Protein AF-0000000083951681 (afdb_homodimer)

Foldseek 3Di:
DDPVLVVLLVLLLVLLVVCCLVPNLVRDALCNSCVSSVHDSVSSCVVPVGSLRSLLVSVVVVLVVLQVVLVVVDPDQALLVSLLSSLLSVLVVCVVRLVNSVVSCVSVVVVCVSCVVVLVVVLCVSNVNPPDRDPVLSVVLVVLSVVLSVVQSPDPPRDSVVSSVSSSVVNVVD/DDPVLVVLLVLLLVLLVVCCLVPNLVRDALCNSCVSSVHDSVSSCVVPVGSLRSLLVSVVVVLVVLQVVLVVVDPDQALLVNLLSSLLSVLVVCVVRLVNSVVSCVSCVVVCVSCVVVLVVVLCVSNVNPPDRDPVLSVVLVVLSVVLSVVQSPDPPRDSVVSSVSSSVVNVVD

Structure (mmCIF, N/CA/C/O backbone):
data_AF-0000000083951681-model_v1
#
loop_
_entity.id
_entity.type
_entity.pdbx_description
1 polymer 'HTH-type transcriptional repressor KstR2'
#
loop_
_atom_site.group_PDB
_atom_site.id
_atom_site.type_symbol
_atom_site.label_atom_id
_atom_site.label_alt_id
_atom_site.label_comp_id
_atom_site.label_asym_id
_atom_site.label_entity_id
_atom_site.label_seq_id
_atom_site.pdbx_PDB_ins_code
_atom_site.Cartn_x
_atom_site.Cartn_y
_atom_site.Cartn_z
_atom_site.occupancy
_atom_site.B_iso_or_equiv
_atom_site.auth_seq_id
_atom_site.auth_comp_id
_atom_site.auth_asym_id
_atom_site.auth_atom_id
_atom_site.pdbx_PDB_model_num
ATOM 1 N N . MET A 1 1 ? -13.789 31.922 -2.732 1 73.25 1 MET A N 1
ATOM 2 C CA . MET A 1 1 ? -14.727 31.438 -1.725 1 73.25 1 MET A CA 1
ATOM 3 C C . MET A 1 1 ? -14.938 32.5 -0.633 1 73.25 1 MET A C 1
ATOM 5 O O . MET A 1 1 ? -13.977 33.094 -0.143 1 73.25 1 MET A O 1
ATOM 9 N N . THR A 1 2 ? -16.062 32.781 -0.294 1 87.06 2 THR A N 1
ATOM 10 C CA . THR A 1 2 ? -16.375 33.75 0.747 1 87.06 2 THR A CA 1
ATOM 11 C C . THR A 1 2 ? -15.984 33.219 2.123 1 87.06 2 THR A C 1
ATOM 13 O O . THR A 1 2 ? -15.906 32 2.322 1 87.06 2 THR A O 1
ATOM 16 N N . PRO A 1 3 ? -15.656 34.062 2.996 1 89.31 3 PRO A N 1
ATOM 17 C CA . PRO A 1 3 ? -15.289 33.625 4.348 1 89.31 3 PRO A CA 1
ATOM 18 C C . PRO A 1 3 ? -16.344 32.719 4.984 1 89.31 3 PRO A C 1
ATOM 20 O O . PRO A 1 3 ? -15.992 31.75 5.668 1 89.31 3 PRO A O 1
ATOM 23 N N . LYS A 1 4 ? -17.516 33.094 4.836 1 87.44 4 LYS A N 1
ATOM 24 C CA . LYS A 1 4 ? -18.594 32.281 5.395 1 87.44 4 LYS A CA 1
ATOM 25 C C . LYS A 1 4 ? -18.594 30.859 4.801 1 87.44 4 LYS A C 1
ATOM 27 O O . LYS A 1 4 ? -18.781 29.875 5.52 1 87.44 4 LYS A O 1
ATOM 32 N N . LYS A 1 5 ? -18.391 30.812 3.5 1 89.62 5 LYS A N 1
ATOM 33 C CA . LYS A 1 5 ? -18.359 29.531 2.811 1 89.62 5 LYS A CA 1
ATOM 34 C C . LYS A 1 5 ? -17.188 28.688 3.271 1 89.62 5 LYS A C 1
ATOM 36 O O . LYS A 1 5 ? -17.297 27.469 3.41 1 89.62 5 LYS A O 1
ATOM 41 N N . ARG A 1 6 ? -16.156 29.375 3.529 1 90.38 6 ARG A N 1
ATOM 42 C CA . ARG A 1 6 ? -14.961 28.688 4.008 1 90.38 6 ARG A CA 1
ATOM 43 C C . ARG A 1 6 ? -15.172 28.141 5.414 1 90.38 6 ARG A C 1
ATOM 45 O O . ARG A 1 6 ? -14.727 27.031 5.73 1 90.38 6 ARG A O 1
ATOM 52 N N . GLN A 1 7 ? -15.789 28.906 6.207 1 92.38 7 GLN A N 1
ATOM 53 C CA . GLN A 1 7 ? -16.078 28.469 7.57 1 92.38 7 GLN A CA 1
ATOM 54 C C . GLN A 1 7 ? -17 27.25 7.578 1 92.38 7 GLN A C 1
ATOM 56 O O . GLN A 1 7 ? -16.812 26.328 8.375 1 92.38 7 GLN A O 1
ATOM 61 N N . THR A 1 8 ? -17.984 27.312 6.715 1 93.88 8 THR A N 1
ATOM 62 C CA . THR A 1 8 ? -18.906 26.188 6.617 1 93.88 8 THR A CA 1
ATOM 63 C C . THR A 1 8 ? -18.188 24.938 6.129 1 93.88 8 THR A C 1
ATOM 65 O O . THR A 1 8 ? -18.422 23.844 6.648 1 93.88 8 THR A O 1
ATOM 68 N N . ARG A 1 9 ? -17.391 25.156 5.188 1 93.94 9 ARG A N 1
ATOM 69 C CA . ARG A 1 9 ? -16.625 24.047 4.641 1 93.94 9 ARG A CA 1
ATOM 70 C C . ARG A 1 9 ? -15.742 23.406 5.711 1 93.94 9 ARG A C 1
ATOM 72 O O . ARG A 1 9 ? -15.664 22.188 5.812 1 93.94 9 ARG A O 1
ATOM 79 N N . GLU A 1 10 ? -15.094 24.234 6.461 1 93.12 10 GLU A N 1
ATOM 80 C CA . GLU A 1 10 ? -14.234 23.75 7.539 1 93.12 10 GLU A CA 1
ATOM 81 C C . GLU A 1 10 ? -15.047 22.984 8.586 1 93.12 10 GLU A C 1
ATOM 83 O O . GLU A 1 10 ? -14.594 21.953 9.102 1 93.12 10 GLU A O 1
ATOM 88 N N . ARG A 1 11 ? -16.203 23.484 8.867 1 95.12 11 ARG A N 1
ATOM 89 C CA . ARG A 1 11 ? -17.094 22.828 9.828 1 95.12 11 ARG A CA 1
ATOM 90 C C . ARG A 1 11 ? -17.547 21.469 9.32 1 95.12 11 ARG A C 1
ATOM 92 O O . ARG A 1 11 ? -17.562 20.484 10.07 1 95.12 11 ARG A O 1
ATOM 99 N N . ILE A 1 12 ? -17.859 21.469 8.062 1 96.25 12 ILE A N 1
ATOM 100 C CA . ILE A 1 12 ? -18.266 20.203 7.441 1 96.25 12 ILE A CA 1
ATOM 101 C C . ILE A 1 12 ? -17.141 19.188 7.562 1 96.25 12 ILE A C 1
ATOM 103 O O . ILE A 1 12 ? -17.359 18.047 7.969 1 96.25 12 ILE A O 1
ATOM 107 N N . CYS A 1 13 ? -15.977 19.625 7.273 1 95 13 CYS A N 1
ATOM 108 C CA . CYS A 1 13 ? -14.812 18.75 7.293 1 95 13 CYS A CA 1
ATOM 109 C C . CYS A 1 13 ? -14.547 18.234 8.703 1 95 13 CYS A C 1
ATOM 111 O O . CYS A 1 13 ? -14.281 17.047 8.891 1 95 13 CYS A O 1
ATOM 113 N N . GLN A 1 14 ? -14.617 19.062 9.672 1 94.5 14 GLN A N 1
ATOM 114 C CA . GLN A 1 14 ? -14.375 18.672 11.062 1 94.5 14 GLN A CA 1
ATOM 115 C C . GLN A 1 14 ? -15.406 17.656 11.539 1 94.5 14 GLN A C 1
ATOM 117 O O . GLN A 1 14 ? -15.047 16.641 12.156 1 94.5 14 GLN A O 1
ATOM 122 N N . CYS A 1 15 ? -16.625 17.938 11.227 1 96.88 15 CYS A N 1
ATOM 123 C CA . CYS A 1 15 ? -17.688 17.031 11.625 1 96.88 15 CYS A CA 1
ATOM 124 C C . CYS A 1 15 ? -17.562 15.688 10.922 1 96.88 15 CYS A C 1
ATOM 126 O O . CYS A 1 15 ? -17.766 14.641 11.531 1 96.88 15 CYS A O 1
ATOM 128 N N . ALA A 1 16 ? -17.25 15.781 9.672 1 96 16 ALA A N 1
ATOM 129 C CA . ALA A 1 16 ? -17.062 14.547 8.906 1 96 16 ALA A CA 1
ATOM 130 C C . ALA A 1 16 ? -15.93 13.711 9.5 1 96 16 ALA A C 1
ATOM 132 O O . ALA A 1 16 ? -16.078 12.5 9.688 1 96 16 ALA A O 1
ATOM 133 N N . TRP A 1 17 ? -14.859 14.336 9.836 1 93.44 17 TRP A N 1
ATOM 134 C CA . TRP A 1 17 ? -13.711 13.648 10.422 1 93.44 17 TRP A CA 1
ATOM 135 C C . TRP A 1 17 ? -14.109 12.922 11.703 1 93.44 17 TRP A C 1
ATOM 137 O O . TRP A 1 17 ? -13.82 11.734 11.875 1 93.44 17 TRP A O 1
ATOM 147 N N . GLU A 1 18 ? -14.766 13.617 12.539 1 95.44 18 GLU A N 1
ATOM 148 C CA . GLU A 1 18 ? -15.18 13.062 13.828 1 95.44 18 GLU A CA 1
ATOM 149 C C . GLU A 1 18 ? -16.109 11.867 13.641 1 95.44 18 GLU A C 1
ATOM 151 O O . GLU A 1 18 ? -15.953 10.844 14.32 1 95.44 18 GLU A O 1
ATOM 156 N N . LEU A 1 19 ? -16.969 12.031 12.734 1 96.44 19 LEU A N 1
ATOM 157 C CA . LEU A 1 19 ? -17.922 10.953 12.492 1 96.44 19 LEU A CA 1
ATOM 158 C C . LEU A 1 19 ? -17.234 9.758 11.844 1 96.44 19 LEU A C 1
ATOM 160 O O . LEU A 1 19 ? -17.547 8.609 12.172 1 96.44 19 LEU A O 1
ATOM 164 N N . PHE A 1 20 ? -16.344 10.016 10.906 1 94.06 20 PHE A N 1
ATOM 165 C CA . PHE A 1 20 ? -15.617 8.938 10.25 1 94.06 20 PHE A CA 1
ATOM 166 C C . PHE A 1 20 ? -14.797 8.141 11.266 1 94.06 20 PHE A C 1
ATOM 168 O O . PHE A 1 20 ? -14.711 6.918 11.18 1 94.06 20 PHE A O 1
ATOM 175 N N . ILE A 1 21 ? -14.195 8.828 12.227 1 92.62 21 ILE A N 1
ATOM 176 C CA . ILE A 1 21 ? -13.375 8.172 13.234 1 92.62 21 ILE A CA 1
ATOM 177 C C . ILE A 1 21 ? -14.258 7.383 14.195 1 92.62 21 ILE A C 1
ATOM 179 O O . ILE A 1 21 ? -13.914 6.27 14.594 1 92.62 21 ILE A O 1
ATOM 183 N N . GLU A 1 22 ? -15.398 7.926 14.469 1 92.94 22 GLU A N 1
ATOM 184 C CA . GLU A 1 22 ? -16.281 7.348 15.477 1 92.94 22 GLU A CA 1
ATOM 185 C C . GLU A 1 22 ? -17.062 6.164 14.914 1 92.94 22 GLU A C 1
ATOM 187 O O . GLU A 1 22 ? -17.156 5.117 15.562 1 92.94 22 GLU A O 1
ATOM 192 N N . GLN A 1 23 ? -17.594 6.34 13.656 1 92.69 23 GLN A N 1
ATOM 193 C CA . GLN A 1 23 ? -18.578 5.383 13.141 1 92.69 23 GLN A CA 1
ATOM 194 C C . GLN A 1 23 ? -18.031 4.633 11.938 1 92.69 23 GLN A C 1
ATOM 196 O O . GLN A 1 23 ? -18.578 3.604 11.531 1 92.69 23 GLN A O 1
ATOM 201 N N . GLY A 1 24 ? -16.922 5.133 11.438 1 91.88 24 GLY A N 1
ATOM 202 C CA . GLY A 1 24 ? -16.438 4.559 10.195 1 91.88 24 GLY A CA 1
ATOM 203 C C . GLY A 1 24 ? -16.969 5.266 8.969 1 91.88 24 GLY A C 1
ATOM 204 O O . GLY A 1 24 ? -18.078 5.816 8.984 1 91.88 24 GLY A O 1
ATOM 205 N N . PHE A 1 25 ? -16.266 5.23 7.93 1 91.69 25 PHE A N 1
ATOM 206 C CA . PHE A 1 25 ? -16.609 5.91 6.684 1 91.69 25 PHE A CA 1
ATOM 207 C C . PHE A 1 25 ? -17.906 5.367 6.098 1 91.69 25 PHE A C 1
ATOM 209 O O . PHE A 1 25 ? -18.781 6.137 5.707 1 91.69 25 PHE A O 1
ATOM 216 N N . GLU A 1 26 ? -18 4.051 6.02 1 89.94 26 GLU A N 1
ATOM 217 C CA . GLU A 1 26 ? -19.156 3.42 5.367 1 89.94 26 GLU A CA 1
ATOM 218 C C . GLU A 1 26 ? -20.438 3.674 6.148 1 89.94 26 GLU A C 1
ATOM 220 O O . GLU A 1 26 ? -21.5 3.859 5.555 1 89.94 26 GLU A O 1
ATOM 225 N N . ALA A 1 27 ? -20.344 3.779 7.359 1 94.25 27 ALA A N 1
ATOM 226 C CA . ALA A 1 27 ? -21.516 3.875 8.219 1 94.25 27 ALA A CA 1
ATOM 227 C C . ALA A 1 27 ? -21.984 5.324 8.367 1 94.25 27 ALA A C 1
ATOM 229 O O . ALA A 1 27 ? -23.062 5.586 8.875 1 94.25 27 ALA A O 1
ATOM 230 N N . THR A 1 28 ? -21.141 6.203 7.949 1 96.25 28 THR A N 1
ATOM 231 C CA . THR A 1 28 ? -21.484 7.617 8.062 1 96.25 28 THR A CA 1
ATOM 232 C C . THR A 1 28 ? -22.141 8.125 6.789 1 96.25 28 THR A C 1
ATOM 234 O O . THR A 1 28 ? -21.625 7.934 5.688 1 96.25 28 THR A O 1
ATOM 237 N N . SER A 1 29 ? -23.312 8.773 6.93 1 96.06 29 SER A N 1
ATOM 238 C CA . SER A 1 29 ? -23.984 9.328 5.766 1 96.06 29 SER A CA 1
ATOM 239 C C . SER A 1 29 ? -23.75 10.828 5.648 1 96.06 29 SER A C 1
ATOM 241 O O . SER A 1 29 ? -23.328 11.469 6.609 1 96.06 29 SER A O 1
ATOM 243 N N . THR A 1 30 ? -24.047 11.305 4.418 1 96.25 30 THR A N 1
ATOM 244 C CA . THR A 1 30 ? -23.969 12.75 4.242 1 96.25 30 THR A CA 1
ATOM 245 C C . THR A 1 30 ? -25 13.461 5.102 1 96.25 30 THR A C 1
ATOM 247 O O . THR A 1 30 ? -24.781 14.57 5.578 1 96.25 30 THR A O 1
ATOM 250 N N . ARG A 1 31 ? -26.047 12.812 5.328 1 96.69 31 ARG A N 1
ATOM 251 C CA . ARG A 1 31 ? -27.078 13.359 6.211 1 96.69 31 ARG A CA 1
ATOM 252 C C . ARG A 1 31 ? -26.562 13.484 7.641 1 96.69 31 ARG A C 1
ATOM 254 O O . ARG A 1 31 ? -26.812 14.484 8.312 1 96.69 31 ARG A O 1
ATOM 261 N N . ASP A 1 32 ? -25.875 12.484 8.109 1 97.69 32 ASP A N 1
ATOM 262 C CA . ASP A 1 32 ? -25.266 12.523 9.438 1 97.69 32 ASP A CA 1
ATOM 263 C C . ASP A 1 32 ? -24.312 13.703 9.57 1 97.69 32 ASP A C 1
ATOM 265 O O . ASP A 1 32 ? -24.297 14.398 10.586 1 97.69 32 ASP A O 1
ATOM 269 N N . ILE A 1 33 ? -23.516 13.922 8.547 1 97.81 33 ILE A N 1
ATOM 270 C CA . ILE A 1 33 ? -22.5 14.969 8.547 1 97.81 33 ILE A CA 1
ATOM 271 C C . ILE A 1 33 ? -23.188 16.344 8.547 1 97.81 33 ILE A C 1
ATOM 273 O O . ILE A 1 33 ? -22.781 17.234 9.289 1 97.81 33 ILE A O 1
ATOM 277 N N . ALA A 1 34 ? -24.188 16.453 7.672 1 97.88 34 ALA A N 1
ATOM 278 C CA . ALA A 1 34 ? -24.922 17.703 7.594 1 97.88 34 ALA A CA 1
ATOM 279 C C . ALA A 1 34 ? -25.562 18.047 8.938 1 97.88 34 ALA A C 1
ATOM 281 O O . ALA A 1 34 ? -25.484 19.188 9.398 1 97.88 34 ALA A O 1
ATOM 282 N N . LYS A 1 35 ? -26.156 17.078 9.523 1 98.12 35 LYS A N 1
ATOM 283 C CA . LYS A 1 35 ? -26.797 17.266 10.828 1 98.12 35 LYS A CA 1
ATOM 284 C C . LYS A 1 35 ? -25.781 17.688 11.875 1 98.12 35 LYS A C 1
ATOM 286 O O . LYS A 1 35 ? -26.016 18.625 12.641 1 98.12 35 LYS A O 1
ATOM 291 N N . ALA A 1 36 ? -24.703 17.047 11.93 1 97.69 36 ALA A N 1
ATOM 292 C CA . ALA A 1 36 ? -23.656 17.375 12.898 1 97.69 36 ALA A CA 1
ATOM 293 C C . ALA A 1 36 ? -23.109 18.781 12.68 1 97.69 36 ALA A C 1
ATOM 295 O O . ALA A 1 36 ? -22.734 19.469 13.633 1 97.69 36 ALA A O 1
ATOM 296 N N . ALA A 1 37 ? -23.031 19.156 11.398 1 97.38 37 ALA A N 1
ATOM 297 C CA . ALA A 1 37 ? -22.5 20.469 11.039 1 97.38 37 ALA A CA 1
ATOM 298 C C . ALA A 1 37 ? -23.547 21.562 11.203 1 97.38 37 ALA A C 1
ATOM 300 O O . ALA A 1 37 ? -23.234 22.75 11.094 1 97.38 37 ALA A O 1
ATOM 301 N N . GLY A 1 38 ? -24.797 21.156 11.391 1 97.5 38 GLY A N 1
ATOM 302 C CA . GLY A 1 38 ? -25.875 22.109 11.602 1 97.5 38 GLY A CA 1
ATOM 303 C C . GLY A 1 38 ? -26.328 22.781 10.312 1 97.5 38 GLY A C 1
ATOM 304 O O . GLY A 1 38 ? -26.656 23.969 10.305 1 97.5 38 GLY A O 1
ATOM 305 N N . ILE A 1 39 ? -26.234 22.047 9.297 1 96.81 39 ILE A N 1
ATOM 306 C CA . ILE A 1 39 ? -26.625 22.609 8 1 96.81 39 ILE A CA 1
ATOM 307 C C . ILE A 1 39 ? -27.578 21.641 7.297 1 96.81 39 ILE A C 1
ATOM 309 O O . ILE A 1 39 ? -27.766 20.516 7.734 1 96.81 39 ILE A O 1
ATOM 313 N N . ALA A 1 40 ? -28.203 22.188 6.191 1 95.94 40 ALA A N 1
ATOM 314 C CA . ALA A 1 40 ? -29.047 21.344 5.359 1 95.94 40 ALA A CA 1
ATOM 315 C C . ALA A 1 40 ? -28.203 20.422 4.48 1 95.94 40 ALA A C 1
ATOM 317 O O . ALA A 1 40 ? -27.109 20.781 4.066 1 95.94 40 ALA A O 1
ATOM 318 N N . ASN A 1 41 ? -28.766 19.297 4.164 1 94.94 41 ASN A N 1
ATOM 319 C CA . ASN A 1 41 ? -28.078 18.344 3.303 1 94.94 41 ASN A CA 1
ATOM 320 C C . ASN A 1 41 ? -27.719 18.969 1.953 1 94.94 41 ASN A C 1
ATOM 322 O O . ASN A 1 41 ? -26.656 18.672 1.396 1 94.94 41 ASN A O 1
ATOM 326 N N . GLY A 1 42 ? -28.625 19.766 1.492 1 94.69 42 GLY A N 1
ATOM 327 C CA . GLY A 1 42 ? -28.375 20.453 0.233 1 94.69 42 GLY A CA 1
ATOM 328 C C . GLY A 1 42 ? -27.172 21.375 0.277 1 94.69 42 GLY A C 1
ATOM 329 O O . GLY A 1 42 ? -26.438 21.484 -0.705 1 94.69 42 GLY A O 1
ATOM 330 N N . THR A 1 43 ? -27.062 22 1.362 1 95.19 43 THR A N 1
ATOM 331 C CA . THR A 1 43 ? -25.922 22.891 1.568 1 95.19 43 THR A CA 1
ATOM 332 C C . THR A 1 43 ? -24.609 22.094 1.537 1 95.19 43 THR A C 1
ATOM 334 O O . THR A 1 43 ? -23.609 22.547 0.975 1 95.19 43 THR A O 1
ATOM 337 N N . LEU A 1 44 ? -24.562 20.906 2.16 1 96.75 44 LEU A N 1
ATOM 338 C CA . LEU A 1 44 ? -23.375 20.047 2.113 1 96.75 44 LEU A CA 1
ATOM 339 C C . LEU A 1 44 ? -23 19.719 0.671 1 96.75 44 LEU A C 1
ATOM 341 O O . LEU A 1 44 ? -21.828 19.781 0.298 1 96.75 44 LEU A O 1
ATOM 345 N N . PHE A 1 45 ? -24.016 19.484 -0.171 1 95.06 45 PHE A N 1
ATOM 346 C CA . PHE A 1 45 ? -23.781 19.078 -1.553 1 95.06 45 PHE A CA 1
ATOM 347 C C . PHE A 1 45 ? -23.297 20.25 -2.393 1 95.06 45 PHE A C 1
ATOM 349 O O . PHE A 1 45 ? -22.656 20.062 -3.428 1 95.06 45 PHE A O 1
ATOM 356 N N . SER A 1 46 ? -23.672 21.469 -1.889 1 94.75 46 SER A N 1
ATOM 357 C CA . SER A 1 46 ? -23.141 22.641 -2.572 1 94.75 46 SER A CA 1
ATOM 358 C C . SER A 1 46 ? -21.641 22.766 -2.402 1 94.75 46 SER A C 1
ATOM 360 O O . SER A 1 46 ? -20.953 23.375 -3.229 1 94.75 46 SER A O 1
AT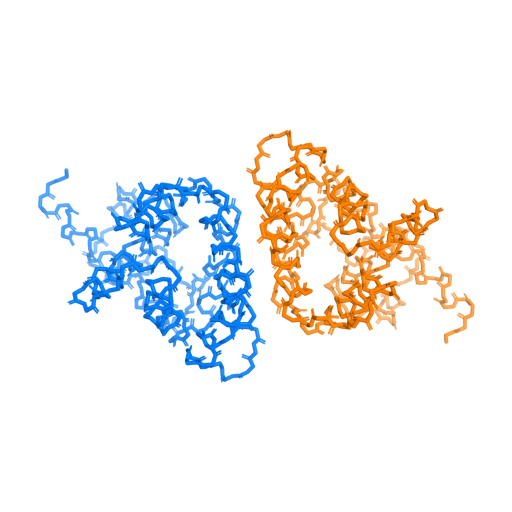OM 362 N N . HIS A 1 47 ? -21.141 22.156 -1.349 1 95.12 47 HIS A N 1
ATOM 363 C CA . HIS A 1 47 ? -19.703 22.203 -1.065 1 95.12 47 HIS A CA 1
ATOM 364 C C . HIS A 1 47 ? -19 20.953 -1.6 1 95.12 47 HIS A C 1
ATOM 366 O O . HIS A 1 47 ? -17.859 21.031 -2.068 1 95.12 47 HIS A O 1
ATOM 372 N N . PHE A 1 48 ? -19.625 19.797 -1.444 1 95.56 48 PHE A N 1
ATOM 373 C CA . PHE A 1 48 ? -19.062 18.516 -1.849 1 95.56 48 PHE A CA 1
ATOM 374 C C . PHE A 1 48 ? -20.094 17.688 -2.604 1 95.56 48 PHE A C 1
ATOM 376 O O . PHE A 1 48 ? -21.188 17.422 -2.084 1 95.56 48 PHE A O 1
ATOM 383 N N . SER A 1 49 ? -19.641 17.172 -3.744 1 93.12 49 SER A N 1
ATOM 384 C CA . SER A 1 49 ? -20.578 16.484 -4.633 1 93.12 49 SER A CA 1
ATOM 385 C C . SER A 1 49 ? -21.031 15.156 -4.043 1 93.12 49 SER A C 1
ATOM 387 O O . SER A 1 49 ? -22.141 14.688 -4.332 1 93.12 49 SER A O 1
ATOM 389 N N . ASN A 1 50 ? -20.203 14.516 -3.291 1 91.62 50 ASN A N 1
ATOM 390 C CA . ASN A 1 50 ? -20.5 13.242 -2.641 1 91.62 50 ASN A CA 1
ATOM 391 C C . ASN A 1 50 ? -19.531 12.969 -1.485 1 91.62 50 ASN A C 1
ATOM 393 O O . ASN A 1 50 ? -18.625 13.758 -1.227 1 91.62 50 ASN A O 1
ATOM 397 N N . LYS A 1 51 ? -19.812 11.961 -0.712 1 92.12 51 LYS A N 1
ATOM 398 C CA . LYS A 1 51 ? -19.047 11.602 0.478 1 92.12 51 LYS A CA 1
ATOM 399 C C . LYS A 1 51 ? -17.594 11.328 0.128 1 92.12 51 LYS A C 1
ATOM 401 O O . LYS A 1 51 ? -16.688 11.656 0.9 1 92.12 51 LYS A O 1
ATOM 406 N N . GLU A 1 52 ? -17.281 10.781 -1.052 1 89.5 52 GLU A N 1
ATOM 407 C CA . GLU A 1 52 ? -15.922 10.469 -1.485 1 89.5 52 GLU A CA 1
ATOM 408 C C . GLU A 1 52 ? -15.117 11.742 -1.735 1 89.5 52 GLU A C 1
ATOM 410 O O . GLU A 1 52 ? -13.961 11.836 -1.339 1 89.5 52 GLU A O 1
ATOM 415 N N . GLU A 1 53 ? -15.758 12.641 -2.355 1 90.62 53 GLU A N 1
ATOM 416 C CA . GLU A 1 53 ? -15.086 13.914 -2.607 1 90.62 53 GLU A CA 1
ATOM 417 C C . GLU A 1 53 ? -14.812 14.656 -1.306 1 90.62 53 GLU A C 1
ATOM 419 O O . GLU A 1 53 ? -13.781 15.328 -1.174 1 90.62 53 GLU A O 1
ATOM 424 N N . LEU A 1 54 ? -15.773 14.547 -0.434 1 92.88 54 LEU A N 1
ATOM 425 C CA . LEU A 1 54 ? -15.57 15.133 0.885 1 92.88 54 LEU A CA 1
ATOM 426 C C . LEU A 1 54 ? -14.375 14.5 1.586 1 92.88 54 LEU A C 1
ATOM 428 O O . LEU A 1 54 ? -13.531 15.211 2.141 1 92.88 54 LEU A O 1
ATOM 432 N N . LEU A 1 55 ? -14.281 13.242 1.539 1 91.19 55 LEU A N 1
ATOM 433 C CA . LEU A 1 55 ? -13.188 12.523 2.182 1 91.19 55 LEU A CA 1
ATOM 434 C C . LEU A 1 55 ? -11.844 12.93 1.583 1 91.19 55 LEU A C 1
ATOM 436 O O . LEU A 1 55 ? -10.875 13.141 2.312 1 91.19 55 LEU A O 1
ATOM 440 N N . LYS A 1 56 ? -11.789 12.969 0.301 1 89.44 56 LYS A N 1
ATOM 441 C CA . LYS A 1 56 ? -10.562 13.352 -0.386 1 89.44 56 LYS A CA 1
ATOM 442 C C . LYS A 1 56 ? -10.102 14.742 0.034 1 89.44 56 LYS A C 1
ATOM 444 O O . LYS A 1 56 ? -8.922 14.961 0.317 1 89.44 56 LYS A O 1
ATOM 449 N N . ALA A 1 57 ? -11.023 15.633 0.024 1 89.12 57 ALA A N 1
ATOM 450 C CA . ALA A 1 57 ? -10.711 17 0.4 1 89.12 57 ALA A CA 1
ATOM 451 C C . ALA A 1 57 ? -10.242 17.078 1.85 1 89.12 57 ALA A C 1
ATOM 453 O O . ALA A 1 57 ? -9.305 17.828 2.166 1 89.12 57 ALA A O 1
ATOM 454 N N . LEU A 1 58 ? -10.945 16.406 2.648 1 90.38 58 LEU A N 1
ATOM 455 C CA . LEU A 1 58 ? -10.594 16.344 4.062 1 90.38 58 LEU A CA 1
ATOM 456 C C . LEU A 1 58 ? -9.18 15.805 4.246 1 90.38 58 LEU A C 1
ATOM 458 O O . LEU A 1 58 ? -8.391 16.359 5.004 1 90.38 58 LEU A O 1
ATOM 462 N N . MET A 1 59 ? -8.836 14.828 3.582 1 89.19 59 MET A N 1
ATOM 463 C CA . MET A 1 59 ? -7.512 14.211 3.691 1 89.19 59 MET A CA 1
ATOM 464 C C . MET A 1 59 ? -6.422 15.18 3.248 1 89.19 59 MET A C 1
ATOM 466 O O . MET A 1 59 ? -5.371 15.273 3.883 1 89.19 59 MET A O 1
ATOM 470 N N . LEU A 1 60 ? -6.676 15.773 2.141 1 90.12 60 LEU A N 1
ATOM 471 C CA . LEU A 1 60 ? -5.711 16.75 1.638 1 90.12 60 LEU A CA 1
ATOM 472 C C . LEU A 1 60 ? -5.441 17.828 2.676 1 90.12 60 LEU A C 1
ATOM 474 O O . LEU A 1 60 ? -4.289 18.219 2.885 1 90.12 60 LEU A O 1
ATOM 478 N N . GLU A 1 61 ? -6.5 18.25 3.287 1 90.19 61 GLU A N 1
ATOM 479 C CA . GLU A 1 61 ? -6.363 19.312 4.289 1 90.19 61 GLU A CA 1
ATOM 480 C C . GLU A 1 61 ? -5.609 18.812 5.516 1 90.19 61 GLU A C 1
ATOM 482 O O . GLU A 1 61 ? -4.754 19.516 6.055 1 90.19 61 GLU A O 1
ATOM 487 N N . LEU A 1 62 ? -5.945 17.703 5.957 1 91.81 62 LEU A N 1
ATOM 488 C CA . LEU A 1 62 ? -5.301 17.125 7.141 1 91.81 62 LEU A CA 1
ATOM 489 C C . LEU A 1 62 ? -3.818 16.891 6.887 1 91.81 62 LEU A C 1
ATOM 491 O O . LEU A 1 62 ? -2.979 17.219 7.727 1 91.81 62 LEU A O 1
ATOM 495 N N . ILE A 1 63 ? -3.496 16.359 5.793 1 93.94 63 ILE A N 1
ATOM 496 C CA . ILE A 1 63 ? -2.109 16.094 5.434 1 93.94 63 ILE A CA 1
ATOM 497 C C . ILE A 1 63 ? -1.331 17.391 5.32 1 93.94 63 ILE A C 1
ATOM 499 O O . ILE A 1 63 ? -0.194 17.484 5.789 1 93.94 63 ILE A O 1
ATOM 503 N N . ALA A 1 64 ? -1.98 18.328 4.668 1 93.94 64 ALA A N 1
ATOM 504 C CA . ALA A 1 64 ? -1.349 19.641 4.562 1 93.94 64 ALA A CA 1
ATOM 505 C C . ALA A 1 64 ? -1.045 20.219 5.945 1 93.94 64 ALA A C 1
ATOM 507 O O . ALA A 1 64 ? -0.014 20.875 6.141 1 93.94 64 ALA A O 1
ATOM 508 N N . GLY A 1 65 ? -1.954 20.031 6.844 1 94.94 65 GLY A N 1
ATOM 509 C CA . GLY A 1 65 ? -1.732 20.469 8.211 1 94.94 65 GLY A CA 1
ATOM 510 C C . GLY A 1 65 ? -0.549 19.781 8.875 1 94.94 65 GLY A C 1
ATOM 511 O O . GLY A 1 65 ? 0.247 20.438 9.555 1 94.94 65 GLY A O 1
ATOM 512 N N . VAL A 1 66 ? -0.416 18.531 8.719 1 97.12 66 VAL A N 1
ATOM 513 C CA . VAL A 1 66 ? 0.69 17.766 9.289 1 97.12 66 VAL A CA 1
ATOM 514 C C . VAL A 1 66 ? 2.012 18.25 8.695 1 97.12 66 VAL A C 1
ATOM 516 O O . VAL A 1 66 ? 2.996 18.422 9.414 1 97.12 66 VAL A O 1
ATOM 519 N N . ILE A 1 67 ? 2.014 18.453 7.402 1 97.5 67 ILE A N 1
ATOM 520 C CA . ILE A 1 67 ? 3.219 18.906 6.715 1 97.5 67 ILE A CA 1
ATOM 521 C C . ILE A 1 67 ? 3.609 20.281 7.223 1 97.5 67 ILE A C 1
ATOM 523 O O . ILE A 1 67 ?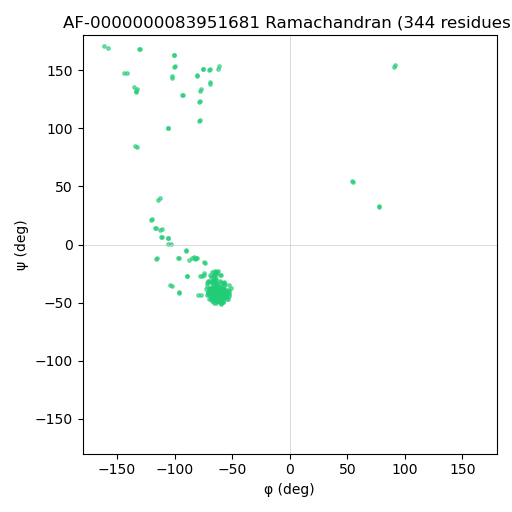 4.785 20.547 7.492 1 97.5 67 ILE A O 1
ATOM 527 N N . SER A 1 68 ? 2.648 21.125 7.332 1 97 68 SER A N 1
ATOM 528 C CA . SER A 1 68 ? 2.9 22.469 7.82 1 97 68 SER A CA 1
ATOM 529 C C . SER A 1 68 ? 3.496 22.453 9.227 1 97 68 SER A C 1
ATOM 531 O O . SER A 1 68 ? 4.434 23.203 9.523 1 97 68 SER A O 1
ATOM 533 N N . GLU A 1 69 ? 2.924 21.656 10.023 1 97.06 69 GLU A N 1
ATOM 534 C CA . GLU A 1 69 ? 3.445 21.516 11.383 1 97.06 69 GLU A CA 1
ATOM 535 C C . GLU A 1 69 ? 4.887 21.016 11.367 1 97.06 69 GLU A C 1
ATOM 537 O O . GLU A 1 69 ? 5.734 21.531 12.109 1 97.06 69 GLU A O 1
ATOM 542 N N . ALA A 1 70 ? 5.168 20.031 10.586 1 97.88 70 ALA A N 1
ATOM 543 C CA . ALA A 1 70 ? 6.508 19.453 10.492 1 97.88 70 ALA A CA 1
ATOM 544 C C . ALA A 1 70 ? 7.508 20.469 9.945 1 97.88 70 ALA A C 1
ATOM 546 O O . ALA A 1 70 ? 8.695 20.422 10.266 1 97.88 70 ALA A O 1
ATOM 547 N N . GLN A 1 71 ? 7.012 21.344 9.078 1 96.62 71 GLN A N 1
ATOM 548 C CA . GLN A 1 71 ? 7.879 22.344 8.461 1 96.62 71 GLN A CA 1
ATOM 549 C C . GLN A 1 71 ? 8.516 23.25 9.508 1 96.62 71 GLN A C 1
ATOM 551 O O . GLN A 1 71 ? 9.633 23.734 9.312 1 96.62 71 GLN A O 1
ATOM 556 N N . SER A 1 72 ? 7.824 23.484 10.594 1 95.75 72 SER A N 1
ATOM 557 C CA . SER A 1 72 ? 8.281 24.391 11.641 1 95.75 72 SER A CA 1
ATOM 558 C C . SER A 1 72 ? 9.562 23.891 12.289 1 95.75 72 SER A C 1
ATOM 560 O O . SER A 1 72 ? 10.328 24.672 12.859 1 95.75 72 SER A O 1
ATOM 562 N N . SER A 1 73 ? 9.844 22.594 12.234 1 96.5 73 SER A N 1
ATOM 563 C CA . SER A 1 73 ? 11.039 22.016 12.844 1 96.5 73 SER A CA 1
ATOM 564 C C . SER A 1 73 ? 11.945 21.391 11.797 1 96.5 73 SER A C 1
ATOM 566 O O . SER A 1 73 ? 12.805 20.562 12.117 1 96.5 73 SER A O 1
ATOM 568 N N . ASP A 1 74 ? 11.664 21.719 10.586 1 95.81 74 ASP A N 1
ATOM 569 C CA . ASP A 1 74 ? 12.5 21.219 9.5 1 95.81 74 ASP A CA 1
ATOM 570 C C . ASP A 1 74 ? 13.805 22 9.391 1 95.81 74 ASP A C 1
ATOM 572 O O . ASP A 1 74 ? 13.82 23.125 8.898 1 95.81 74 ASP A O 1
ATOM 576 N N . ASP A 1 75 ? 14.898 21.422 9.781 1 94.31 75 ASP A N 1
ATOM 577 C CA . ASP A 1 75 ? 16.219 22.047 9.703 1 94.31 75 ASP A CA 1
ATOM 578 C C . ASP A 1 75 ? 17.172 21.234 8.836 1 94.31 75 ASP A C 1
ATOM 580 O O . ASP A 1 75 ? 18.391 21.359 8.953 1 94.31 75 ASP A O 1
ATOM 584 N N . PHE A 1 76 ? 16.672 20.438 8.016 1 95.56 76 PHE A N 1
ATOM 585 C CA . PHE A 1 76 ? 17.5 19.516 7.23 1 95.56 76 PHE A CA 1
ATOM 586 C C . PHE A 1 76 ? 17.672 20.031 5.805 1 95.56 76 PHE A C 1
ATOM 588 O O . PHE A 1 76 ? 16.75 20.625 5.234 1 95.56 76 PHE A O 1
ATOM 595 N N . GLU A 1 77 ? 18.797 19.781 5.301 1 94.38 77 GLU A N 1
ATOM 596 C CA . GLU A 1 77 ? 19.078 20.219 3.941 1 94.38 77 GLU A CA 1
ATOM 597 C C . GLU A 1 77 ? 19.016 19.062 2.959 1 94.38 77 GLU A C 1
ATOM 599 O O . GLU A 1 77 ? 18.578 19.219 1.822 1 94.38 77 GLU A O 1
ATOM 604 N N . GLN A 1 78 ? 19.4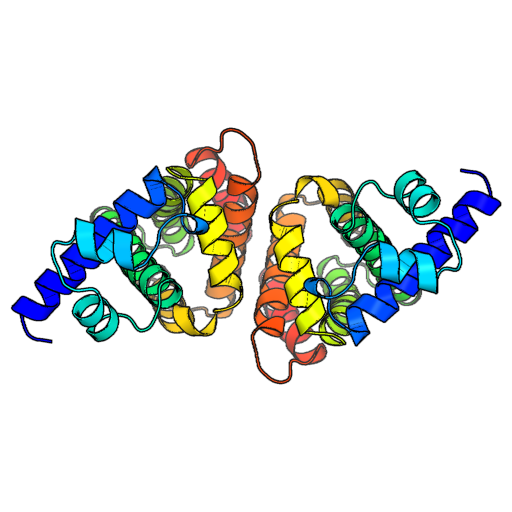53 17.922 3.463 1 96.19 78 GLN A N 1
ATOM 605 C CA . GLN A 1 78 ? 19.5 16.766 2.586 1 96.19 78 GLN A CA 1
ATOM 606 C C . GLN A 1 78 ? 18.109 16.156 2.398 1 96.19 78 GLN A C 1
ATOM 608 O O . GLN A 1 78 ? 17.375 15.961 3.371 1 96.19 78 GLN A O 1
ATOM 613 N N . PRO A 1 79 ? 17.719 15.875 1.207 1 97.81 79 PRO A N 1
ATOM 614 C CA . PRO A 1 79 ? 16.391 15.344 0.927 1 97.81 79 PRO A CA 1
ATOM 615 C C . PRO A 1 79 ? 16.062 14.102 1.76 1 97.81 79 PRO A C 1
ATOM 617 O O . PRO A 1 79 ? 14.93 13.961 2.232 1 97.81 79 PRO A O 1
ATOM 620 N N . LYS A 1 80 ? 17.031 13.234 1.96 1 97.31 80 LYS A N 1
ATOM 621 C CA . LYS A 1 80 ? 16.781 12 2.699 1 97.31 80 LYS A CA 1
ATOM 622 C C . LYS A 1 80 ? 16.422 12.297 4.152 1 97.31 80 LYS A C 1
ATOM 624 O O . LYS A 1 80 ? 15.539 11.656 4.719 1 97.31 80 LYS A O 1
ATOM 629 N N . LEU A 1 81 ? 17.141 13.211 4.703 1 97.56 81 LEU A N 1
ATOM 630 C CA . LEU A 1 81 ? 16.875 13.578 6.09 1 97.56 81 LEU A CA 1
ATOM 631 C C . LEU A 1 81 ? 15.547 14.312 6.207 1 97.56 81 LEU A C 1
ATOM 633 O O . LEU A 1 81 ? 14.812 14.125 7.18 1 97.56 81 LEU A O 1
ATOM 637 N N . LYS A 1 82 ? 15.219 15.172 5.227 1 98.12 82 LYS A N 1
ATOM 638 C CA . LYS A 1 82 ? 13.914 15.82 5.188 1 98.12 82 LYS A CA 1
ATOM 639 C C . LYS A 1 82 ? 12.789 14.789 5.102 1 98.12 82 LYS A C 1
ATOM 641 O O . LYS A 1 82 ? 11.797 14.891 5.82 1 98.12 82 LYS A O 1
ATOM 646 N N . MET A 1 83 ? 12.961 13.805 4.227 1 98.56 83 MET A N 1
ATOM 647 C CA . MET A 1 83 ? 11.961 12.75 4.078 1 98.56 83 MET A CA 1
ATOM 648 C C . MET A 1 83 ? 11.719 12.039 5.406 1 98.56 83 MET A C 1
ATOM 650 O O . MET A 1 83 ? 10.57 11.789 5.781 1 98.56 83 MET A O 1
ATOM 654 N N . GLN A 1 84 ? 12.797 11.742 6.098 1 98.31 84 GLN A N 1
ATOM 655 C CA . GLN A 1 84 ? 12.664 11.078 7.387 1 98.31 84 GLN A CA 1
ATOM 656 C C . GLN A 1 84 ? 11.891 11.945 8.375 1 98.31 84 GLN A C 1
ATOM 658 O O . GLN A 1 84 ? 11.031 11.445 9.102 1 98.31 84 GLN A O 1
ATOM 663 N N . HIS A 1 85 ? 12.234 13.195 8.398 1 98.38 85 HIS A N 1
ATOM 664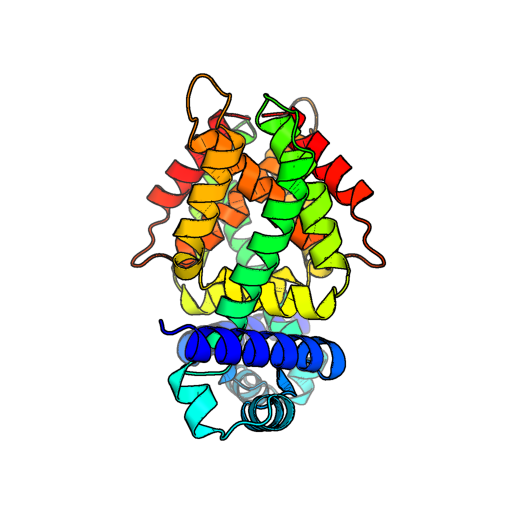 C CA . HIS A 1 85 ? 11.594 14.148 9.297 1 98.38 85 HIS A CA 1
ATOM 665 C C . HIS A 1 85 ? 10.094 14.234 9.031 1 98.38 85 HIS A C 1
ATOM 667 O O . HIS A 1 85 ? 9.289 14.078 9.953 1 98.38 85 HIS A O 1
ATOM 673 N N . TYR A 1 86 ? 9.695 14.43 7.797 1 98.56 86 TYR A N 1
ATOM 674 C CA . TYR A 1 86 ? 8.289 14.555 7.438 1 98.56 86 TYR A CA 1
ATOM 675 C C . TYR A 1 86 ? 7.562 13.227 7.625 1 98.56 86 TYR A C 1
ATOM 677 O O . TYR A 1 86 ? 6.406 13.195 8.047 1 98.56 86 TYR A O 1
ATOM 685 N N . ALA A 1 87 ? 8.242 12.102 7.305 1 98.75 87 ALA A N 1
ATOM 686 C CA . ALA A 1 87 ? 7.648 10.781 7.469 1 98.75 87 ALA A CA 1
ATOM 687 C C . ALA A 1 87 ? 7.281 10.516 8.922 1 98.75 87 ALA A C 1
ATOM 689 O O . ALA A 1 87 ? 6.258 9.891 9.211 1 98.75 87 ALA A O 1
ATOM 690 N N . ARG A 1 88 ? 8.148 10.953 9.805 1 98.5 88 ARG A N 1
ATOM 691 C CA . ARG A 1 88 ? 7.867 10.758 11.219 1 98.5 88 ARG A CA 1
ATOM 692 C C . ARG A 1 88 ? 6.527 11.375 11.602 1 98.5 88 ARG A C 1
ATOM 694 O O . ARG A 1 88 ? 5.719 10.742 12.281 1 98.5 88 ARG A O 1
ATOM 701 N N . HIS A 1 89 ? 6.258 12.539 11.172 1 98.31 89 HIS A N 1
ATOM 702 C CA . HIS A 1 89 ? 5.004 13.227 11.461 1 98.31 89 HIS A CA 1
ATOM 703 C C . HIS A 1 89 ? 3.84 12.594 10.703 1 98.31 89 HIS A C 1
ATOM 705 O O . HIS A 1 89 ? 2.771 12.367 11.281 1 98.31 89 HIS A O 1
ATOM 711 N N . LEU A 1 90 ? 4.039 12.281 9.492 1 98.19 90 LEU A N 1
ATOM 712 C CA . LEU A 1 90 ? 2.977 11.734 8.648 1 98.19 90 LEU A CA 1
ATOM 713 C C . LEU A 1 90 ? 2.588 10.328 9.102 1 98.19 90 LEU A C 1
ATOM 715 O O . LEU A 1 90 ? 1.4 10.008 9.195 1 98.19 90 LEU A O 1
ATOM 719 N N . TYR A 1 91 ? 3.594 9.453 9.352 1 98.5 91 TYR A N 1
ATOM 720 C CA . TYR A 1 91 ? 3.289 8.117 9.867 1 98.5 91 TYR A CA 1
ATOM 721 C C . TYR A 1 91 ? 2.561 8.203 11.203 1 98.5 91 TYR A C 1
ATOM 723 O O . TYR A 1 91 ? 1.616 7.449 11.445 1 98.5 91 TYR A O 1
ATOM 731 N N . GLY A 1 92 ? 3.051 9.117 12.07 1 97.88 92 GLY A N 1
ATOM 732 C CA . GLY A 1 92 ? 2.342 9.312 13.328 1 97.88 92 GLY A CA 1
ATOM 733 C C . GLY A 1 92 ? 0.87 9.633 13.133 1 97.88 92 GLY A C 1
ATOM 734 O O . GLY A 1 92 ? 0.02 9.133 13.875 1 97.88 92 GLY A O 1
ATOM 735 N N . PHE A 1 93 ? 0.602 10.414 12.203 1 96.88 93 PHE A N 1
ATOM 736 C CA . PHE A 1 93 ? -0.768 10.805 11.891 1 96.88 93 PHE A CA 1
ATOM 737 C C . PHE A 1 93 ? -1.573 9.609 11.391 1 96.88 93 PHE A C 1
ATOM 739 O O . PHE A 1 93 ? -2.656 9.328 11.906 1 96.88 93 PHE A O 1
ATOM 746 N N . TYR A 1 94 ? -1.088 8.852 10.414 1 96.44 94 TYR A N 1
ATOM 747 C CA . TYR A 1 94 ? -1.806 7.73 9.812 1 96.44 94 TYR A CA 1
ATOM 748 C C . TYR A 1 94 ? -2.045 6.625 10.828 1 96.44 94 TYR A C 1
ATOM 750 O O . TYR A 1 94 ? -3.064 5.938 10.781 1 96.44 94 TYR A O 1
ATOM 758 N N . LEU A 1 95 ? -1.14 6.469 11.711 1 97.12 95 LEU A N 1
ATOM 759 C CA . LEU A 1 95 ? -1.192 5.328 12.617 1 97.12 95 LEU A CA 1
ATOM 760 C C . LEU A 1 95 ? -2.121 5.617 13.797 1 97.12 95 LEU A C 1
ATOM 762 O O . LEU A 1 95 ? -2.504 4.699 14.523 1 97.12 95 LEU A O 1
ATOM 766 N N . GLN A 1 96 ? -2.562 6.902 13.961 1 94.75 96 GLN A N 1
ATOM 767 C CA . GLN A 1 96 ? -3.52 7.234 15.016 1 94.75 96 GLN A CA 1
ATOM 768 C C . GLN A 1 96 ? -4.836 6.492 14.812 1 94.75 96 GLN A C 1
ATOM 770 O O . GLN A 1 96 ? -5.484 6.098 15.789 1 94.75 96 GLN A O 1
ATOM 775 N N . HIS A 1 97 ? -5.207 6.34 13.594 1 92.31 97 HIS A N 1
ATOM 776 C CA . HIS A 1 97 ? -6.422 5.617 13.227 1 92.31 97 HIS A CA 1
ATOM 777 C C . HIS A 1 97 ? -6.16 4.66 12.07 1 92.31 97 HIS A C 1
ATOM 779 O O . HIS A 1 97 ? -6.566 4.922 10.938 1 92.31 97 HIS A O 1
ATOM 785 N N . VAL A 1 98 ? -5.719 3.562 12.398 1 93.06 98 VAL A N 1
ATOM 786 C CA . VAL A 1 98 ? -5.168 2.607 11.445 1 93.06 98 VAL A CA 1
ATOM 787 C C . VAL A 1 98 ? -6.258 2.174 10.461 1 93.06 98 VAL A C 1
ATOM 789 O O . VAL A 1 98 ? -6.07 2.246 9.25 1 93.06 98 VAL A O 1
ATOM 792 N N . GLU A 1 99 ? -7.43 1.807 11.008 1 88 99 GLU A N 1
ATOM 793 C CA . GLU A 1 99 ? -8.484 1.29 10.141 1 88 99 GLU A CA 1
ATOM 794 C C . GLU A 1 99 ? -9.016 2.377 9.211 1 88 99 GLU A C 1
ATOM 796 O O . GLU A 1 99 ? -9.344 2.107 8.055 1 88 99 GLU A O 1
ATOM 801 N N . PHE A 1 100 ? -9.094 3.512 9.742 1 89.25 100 PHE A N 1
ATOM 802 C CA . PHE A 1 100 ? -9.531 4.625 8.906 1 89.25 100 PHE A CA 1
ATOM 803 C C . PHE A 1 100 ? -8.492 4.938 7.836 1 89.25 100 PHE A C 1
ATOM 805 O O . PHE A 1 100 ? -8.844 5.203 6.688 1 89.25 100 PHE A O 1
ATOM 812 N N . SER A 1 101 ? -7.23 4.906 8.242 1 92.12 101 SER A N 1
ATOM 813 C CA . SER A 1 101 ? -6.156 5.168 7.289 1 92.12 101 SER A CA 1
ATOM 814 C C . SER A 1 101 ? -6.133 4.121 6.18 1 92.12 101 SER A C 1
ATOM 816 O O . SER A 1 101 ? -5.879 4.449 5.016 1 92.12 101 SER A O 1
ATOM 818 N N . LYS A 1 102 ? -6.402 2.928 6.492 1 90 102 LYS A N 1
ATOM 819 C CA . LYS A 1 102 ? -6.5 1.876 5.484 1 90 102 LYS A CA 1
ATOM 820 C C . LYS A 1 102 ? -7.613 2.176 4.48 1 90 102 LYS A C 1
ATOM 822 O O . LYS A 1 102 ? -7.418 2.045 3.271 1 90 102 LYS A O 1
ATOM 827 N N . THR A 1 103 ? -8.734 2.562 5.004 1 83.88 103 THR A N 1
ATOM 828 C CA . THR A 1 103 ? -9.875 2.906 4.164 1 83.88 103 THR A CA 1
ATOM 829 C C . THR A 1 103 ? -9.531 4.07 3.238 1 83.88 103 THR A C 1
ATOM 831 O O . THR A 1 103 ? -9.883 4.055 2.057 1 83.88 103 THR A O 1
ATOM 834 N N . LEU A 1 104 ? -8.844 4.934 3.76 1 83 104 LEU A N 1
ATOM 835 C CA . LEU A 1 104 ? -8.445 6.125 3.016 1 83 104 LEU A CA 1
ATOM 836 C C . LEU A 1 104 ? -7.492 5.766 1.879 1 83 104 LEU A C 1
ATOM 838 O O . LEU A 1 104 ? -7.695 6.184 0.738 1 83 104 LEU A O 1
ATOM 842 N N . LEU A 1 105 ? -6.512 5.004 2.23 1 86.44 105 LEU A N 1
ATOM 843 C CA . LEU A 1 105 ? -5.5 4.652 1.243 1 86.44 105 LEU A CA 1
ATOM 844 C C . LEU A 1 105 ? -6.086 3.762 0.153 1 86.44 105 LEU A C 1
ATOM 846 O O . LEU A 1 105 ? -5.672 3.838 -1.006 1 86.44 105 LEU A O 1
ATOM 850 N N . GLN A 1 106 ? -6.984 2.998 0.485 1 81.31 106 GLN A N 1
ATOM 851 C CA . GLN A 1 106 ? -7.668 2.145 -0.481 1 81.31 106 GLN A CA 1
ATOM 852 C C . GLN A 1 106 ? -8.383 2.977 -1.542 1 81.31 106 GLN A C 1
ATOM 854 O O . GLN A 1 106 ? -8.414 2.602 -2.717 1 81.31 106 GLN A O 1
ATOM 859 N N . GLY A 1 107 ? -8.969 4.043 -1.119 1 73.75 107 GLY A N 1
ATOM 860 C CA . GLY A 1 107 ? -9.656 4.918 -2.055 1 73.75 107 GLY A CA 1
ATOM 861 C C . GLY A 1 107 ? -8.711 5.801 -2.848 1 73.75 107 GLY A C 1
ATOM 862 O O . GLY A 1 107 ? -8.938 6.062 -4.031 1 73.75 107 GLY A O 1
ATOM 863 N N . LEU A 1 108 ? -7.637 6.051 -2.258 1 76.75 108 LEU A N 1
ATOM 864 C CA . LEU A 1 108 ? -6.75 7.066 -2.811 1 76.75 108 LEU A CA 1
ATOM 865 C C . LEU A 1 108 ? -5.77 6.449 -3.803 1 76.75 108 LEU A C 1
ATOM 867 O O . LEU A 1 108 ? -5.324 7.113 -4.742 1 76.75 108 LEU A O 1
ATOM 871 N N . ILE A 1 109 ? -5.5 5.215 -3.605 1 82.56 109 ILE A N 1
ATOM 872 C CA . ILE A 1 109 ? -4.5 4.547 -4.43 1 82.56 109 ILE A CA 1
ATOM 873 C C . ILE A 1 109 ? -4.93 4.582 -5.895 1 82.56 109 ILE A C 1
ATOM 875 O O . ILE A 1 109 ? -4.09 4.664 -6.793 1 82.56 109 ILE A O 1
ATOM 879 N N . TRP A 1 110 ? -6.199 4.664 -6.133 1 83.31 110 TRP A N 1
ATOM 880 C CA . TRP A 1 110 ? -6.695 4.613 -7.504 1 83.31 110 TRP A CA 1
ATOM 881 C C . TRP A 1 110 ? -7.141 5.996 -7.973 1 83.31 110 TRP A C 1
ATOM 883 O O . TRP A 1 110 ? -7.66 6.145 -9.086 1 83.31 110 TRP A O 1
ATOM 893 N N . GLN A 1 111 ? -6.875 6.914 -7.113 1 80.75 111 GLN A N 1
ATOM 894 C CA . GLN A 1 111 ? -7.172 8.297 -7.453 1 80.75 111 GLN A CA 1
ATOM 895 C C . GLN A 1 111 ? -5.891 9.125 -7.57 1 80.75 111 GLN A C 1
ATOM 897 O O . GLN A 1 111 ? -5.828 10.258 -7.094 1 80.75 111 GLN A O 1
ATOM 902 N N . GLY A 1 112 ? -4.984 8.508 -8.086 1 73.56 112 GLY A N 1
ATOM 903 C CA . GLY A 1 112 ? -3.662 9.109 -8.164 1 73.56 112 GLY A CA 1
ATOM 904 C C . GLY A 1 112 ? -3.674 10.508 -8.75 1 73.56 112 GLY A C 1
ATOM 905 O O . GLY A 1 112 ? -2.996 11.398 -8.25 1 73.56 112 GLY A O 1
ATOM 906 N N . ALA A 1 113 ? -4.496 10.703 -9.688 1 79 113 ALA A N 1
ATOM 907 C CA . ALA A 1 113 ? -4.543 11.992 -10.367 1 79 113 ALA A CA 1
ATOM 908 C C . ALA A 1 113 ? -4.988 13.094 -9.414 1 79 113 ALA A C 1
ATOM 910 O O . ALA A 1 113 ? -4.531 14.234 -9.516 1 79 113 ALA A O 1
ATOM 911 N N . PHE A 1 114 ? -5.766 12.711 -8.5 1 79.69 114 PHE A N 1
ATOM 912 C CA . PHE A 1 114 ? -6.312 13.672 -7.555 1 79.69 114 PHE A CA 1
ATOM 913 C C . PHE A 1 114 ? -5.219 14.203 -6.629 1 79.69 114 PHE A C 1
ATOM 915 O O . PHE A 1 114 ? -5.25 15.367 -6.223 1 79.69 114 PHE A O 1
ATOM 922 N N . PHE A 1 115 ? -4.191 13.438 -6.41 1 86.06 115 PHE A N 1
ATOM 923 C CA . PHE A 1 115 ? -3.18 13.82 -5.43 1 86.06 115 PHE A CA 1
ATOM 924 C C . PHE A 1 115 ? -1.862 14.156 -6.117 1 86.06 115 PHE A C 1
ATOM 926 O O . PHE A 1 115 ? -0.849 14.375 -5.449 1 86.06 115 PHE A O 1
ATOM 933 N N . ASP A 1 116 ? -1.873 14.188 -7.398 1 89.25 116 ASP A N 1
ATOM 934 C CA . ASP A 1 116 ? -0.646 14.352 -8.172 1 89.25 116 ASP A CA 1
ATOM 935 C C . ASP A 1 116 ? 0.057 15.664 -7.801 1 89.25 116 ASP A C 1
ATOM 937 O O . ASP A 1 116 ? 1.279 15.688 -7.641 1 89.25 116 ASP A O 1
ATOM 941 N N . GLU A 1 117 ? -0.784 16.656 -7.695 1 92.12 117 GLU A N 1
ATOM 942 C CA . GLU A 1 117 ? -0.216 17.969 -7.414 1 92.12 117 GLU A CA 1
ATOM 943 C C . GLU A 1 117 ? 0.396 18.016 -6.016 1 92.12 117 GLU A C 1
ATOM 945 O O . GLU A 1 117 ? 1.476 18.578 -5.828 1 92.12 117 GLU A O 1
ATOM 950 N N . GLN A 1 118 ? -0.27 17.453 -5.09 1 91.81 118 GLN A N 1
ATOM 951 C CA . GLN A 1 118 ? 0.22 17.453 -3.713 1 91.81 118 GLN A CA 1
ATOM 952 C C . GLN A 1 118 ? 1.492 16.625 -3.588 1 91.81 118 GLN A C 1
ATOM 954 O O . GLN A 1 118 ? 2.418 17 -2.867 1 91.81 118 GLN A O 1
ATOM 959 N N . ILE A 1 119 ? 1.58 15.562 -4.285 1 93.81 119 ILE A N 1
ATOM 960 C CA . ILE A 1 119 ? 2.764 14.703 -4.27 1 93.81 119 ILE A CA 1
ATOM 961 C C . ILE A 1 119 ? 3.934 15.438 -4.926 1 93.81 119 ILE A C 1
ATOM 963 O O . ILE A 1 119 ? 5.059 15.398 -4.418 1 93.81 119 ILE A O 1
ATOM 967 N N . ARG A 1 120 ? 3.6 16.078 -6.023 1 95.25 120 ARG A N 1
ATOM 968 C CA . ARG A 1 120 ? 4.621 16.859 -6.715 1 95.25 120 ARG A CA 1
ATOM 969 C C . ARG A 1 120 ? 5.191 17.953 -5.805 1 95.25 120 ARG A C 1
ATOM 971 O O . ARG A 1 120 ? 6.41 18.109 -5.707 1 95.25 120 ARG A O 1
ATOM 978 N N . GLN A 1 121 ? 4.332 18.656 -5.121 1 95.44 121 GLN A N 1
ATOM 979 C CA . GLN A 1 121 ? 4.758 19.719 -4.215 1 95.44 121 GLN A CA 1
ATOM 980 C C . GLN A 1 121 ? 5.59 19.156 -3.064 1 95.44 121 GLN A C 1
ATOM 982 O O . GLN A 1 121 ? 6.559 19.781 -2.631 1 95.44 121 GLN A O 1
ATOM 987 N N . PHE A 1 122 ? 5.211 18.062 -2.613 1 96.69 122 PHE A N 1
ATOM 988 C CA . PHE A 1 122 ? 5.949 17.438 -1.521 1 96.69 122 PHE A CA 1
ATOM 989 C C . PHE A 1 122 ? 7.344 17.016 -1.977 1 96.69 122 PHE A C 1
ATOM 991 O O . PHE A 1 122 ? 8.328 17.219 -1.261 1 96.69 122 PHE A O 1
ATOM 998 N N . LYS A 1 123 ? 7.395 16.453 -3.133 1 97.56 123 LYS A N 1
ATOM 999 C CA . LYS A 1 123 ? 8.695 16.094 -3.695 1 97.56 123 LYS A CA 1
ATOM 1000 C C . LYS A 1 123 ? 9.586 17.328 -3.824 1 97.56 123 LYS A C 1
ATOM 1002 O O . LYS A 1 123 ? 10.766 17.297 -3.479 1 97.56 123 LYS A O 1
ATOM 1007 N N . GLU A 1 124 ? 9.008 18.359 -4.301 1 96.75 124 GLU A N 1
ATOM 1008 C CA . GLU A 1 124 ? 9.766 19.609 -4.453 1 96.75 124 GLU A CA 1
ATOM 1009 C C . GLU A 1 124 ? 10.227 20.141 -3.1 1 96.75 124 GLU A C 1
ATOM 1011 O O . GLU A 1 124 ? 11.344 20.656 -2.979 1 96.75 124 GLU A O 1
ATOM 1016 N N . LEU A 1 125 ? 9.383 20.062 -2.143 1 96.75 125 LEU A N 1
ATOM 1017 C CA . LEU A 1 125 ? 9.719 20.484 -0.787 1 96.75 125 LEU A CA 1
ATOM 1018 C C . LEU A 1 125 ? 10.938 19.719 -0.267 1 96.75 125 LEU A C 1
ATOM 1020 O O . LEU A 1 125 ? 11.812 20.312 0.366 1 96.75 125 LEU A O 1
ATOM 1024 N N . LEU A 1 126 ? 11.055 18.438 -0.554 1 97.44 126 LEU A N 1
ATOM 1025 C CA . LEU A 1 126 ? 12.156 17.609 -0.088 1 97.44 126 LEU A CA 1
ATOM 1026 C C . LEU A 1 126 ? 13.484 18.078 -0.681 1 97.44 126 LEU A C 1
ATOM 1028 O O . LEU A 1 126 ? 14.539 17.906 -0.071 1 97.44 126 LEU A O 1
ATOM 1032 N N . PHE A 1 127 ? 13.414 18.719 -1.85 1 97.38 127 PHE A N 1
ATOM 1033 C CA . PHE A 1 127 ? 14.633 19.062 -2.572 1 97.38 127 PHE A CA 1
ATOM 1034 C C . PHE A 1 127 ? 14.867 20.562 -2.582 1 97.38 127 PHE A C 1
ATOM 1036 O O . PHE A 1 127 ? 15.648 21.078 -3.385 1 97.38 127 PHE A O 1
ATOM 1043 N N . THR A 1 128 ? 14.172 21.297 -1.779 1 95.12 128 THR A N 1
ATOM 1044 C CA . THR A 1 128 ? 14.227 22.75 -1.772 1 95.12 128 THR A CA 1
ATOM 1045 C C . THR A 1 128 ? 15.656 23.234 -1.547 1 95.12 128 THR A C 1
ATOM 1047 O O . THR A 1 128 ? 16.062 24.25 -2.105 1 95.12 128 THR A O 1
ATOM 1050 N N . CYS A 1 129 ? 16.531 22.547 -0.792 1 93.5 129 CYS A N 1
ATOM 1051 C CA . CYS A 1 129 ? 17.891 22.984 -0.473 1 93.5 129 CYS A CA 1
ATOM 1052 C C . CYS A 1 129 ? 18.906 22.188 -1.275 1 93.5 129 CYS A C 1
ATOM 1054 O O . CYS A 1 129 ? 20.109 22.328 -1.069 1 93.5 129 CYS A O 1
ATOM 1056 N N . ALA A 1 130 ? 18.391 21.266 -2.109 1 92.81 130 ALA A N 1
ATOM 1057 C CA . ALA A 1 130 ? 19.297 20.484 -2.955 1 92.81 130 ALA A CA 1
ATOM 1058 C C . ALA A 1 130 ? 19.703 21.281 -4.191 1 92.81 130 ALA A C 1
ATOM 1060 O O . ALA A 1 130 ? 18.953 22.109 -4.688 1 92.81 130 ALA A O 1
ATOM 1061 N N . PRO A 1 131 ? 20.953 21.062 -4.637 1 91.81 131 PRO A N 1
ATOM 1062 C CA . PRO A 1 131 ? 21.422 21.812 -5.805 1 91.81 131 PRO A CA 1
ATOM 1063 C C . PRO A 1 131 ? 20.547 21.594 -7.035 1 91.81 131 PRO A C 1
ATOM 1065 O O . PRO A 1 131 ? 20.391 22.516 -7.852 1 91.81 131 PRO A O 1
ATOM 1068 N N . GLN A 1 132 ? 20.031 20.438 -7.176 1 93.38 132 GLN A N 1
ATOM 1069 C CA . GLN A 1 132 ? 19.156 20.125 -8.297 1 93.38 132 GLN A CA 1
ATOM 1070 C C . GLN A 1 132 ? 18.031 19.172 -7.863 1 93.38 132 GLN A C 1
ATOM 1072 O O . GLN A 1 132 ? 18.234 18.328 -6.98 1 93.38 132 GLN A O 1
ATOM 1077 N N . TYR A 1 133 ? 16.969 19.406 -8.531 1 95.5 133 TYR A N 1
ATOM 1078 C CA . TYR A 1 133 ? 15.875 18.469 -8.336 1 95.5 133 TYR A CA 1
ATOM 1079 C C . TYR A 1 133 ? 16.109 17.188 -9.117 1 95.5 133 TYR A C 1
ATOM 1081 O O . TYR A 1 133 ? 16.297 17.219 -10.336 1 95.5 133 TYR A O 1
ATOM 1089 N N . ASP A 1 134 ? 16.109 16.094 -8.438 1 96.12 134 ASP A N 1
ATOM 1090 C CA . ASP A 1 134 ? 16.219 14.773 -9.047 1 96.12 134 ASP A CA 1
ATOM 1091 C C . ASP A 1 134 ? 14.883 14.039 -9.031 1 96.12 134 ASP A C 1
ATOM 1093 O O . ASP A 1 134 ? 14.539 13.383 -8.055 1 96.12 134 ASP A O 1
ATOM 1097 N N . ALA A 1 135 ? 14.203 14.039 -10.125 1 96.69 135 ALA A N 1
ATOM 1098 C CA . ALA A 1 135 ? 12.836 13.531 -10.219 1 96.69 135 ALA A CA 1
ATOM 1099 C C . ALA A 1 135 ? 12.781 12.031 -9.938 1 96.69 135 ALA A C 1
ATOM 1101 O O . ALA A 1 135 ? 11.844 11.547 -9.305 1 96.69 135 ALA A O 1
ATOM 1102 N N . VAL A 1 136 ? 13.742 11.328 -10.484 1 97.31 136 VAL A N 1
ATOM 1103 C CA . VAL A 1 136 ? 13.75 9.883 -10.305 1 97.31 136 VAL A CA 1
ATOM 1104 C C . VAL A 1 136 ? 14.016 9.547 -8.836 1 97.31 136 VAL A C 1
ATOM 1106 O O . VAL A 1 136 ? 13.336 8.695 -8.258 1 97.31 136 VAL A O 1
ATOM 1109 N N . ARG A 1 137 ? 14.977 10.203 -8.25 1 97.38 137 ARG A N 1
ATOM 1110 C CA . ARG A 1 137 ? 15.289 9.992 -6.836 1 97.38 137 ARG A CA 1
ATOM 1111 C C . ARG A 1 137 ? 14.094 10.328 -5.953 1 97.38 137 ARG A C 1
ATOM 1113 O O . ARG A 1 137 ? 13.766 9.586 -5.023 1 97.38 137 ARG A O 1
ATOM 1120 N N . ALA A 1 138 ? 13.438 11.469 -6.25 1 98.12 138 ALA A N 1
ATOM 1121 C CA . ALA A 1 138 ? 12.25 11.875 -5.508 1 98.12 138 ALA A CA 1
ATOM 1122 C C . ALA A 1 138 ? 11.156 10.812 -5.605 1 98.12 138 ALA A C 1
ATOM 1124 O O . ALA A 1 138 ? 10.469 10.531 -4.621 1 98.12 138 ALA A O 1
ATOM 1125 N N . THR A 1 139 ? 11.031 10.219 -6.766 1 97.75 139 THR A N 1
ATOM 1126 C CA . THR A 1 139 ? 9.992 9.227 -7 1 97.75 139 THR A CA 1
ATOM 1127 C C . THR A 1 139 ? 10.273 7.949 -6.215 1 97.75 139 THR A C 1
ATOM 1129 O O . THR A 1 139 ? 9.367 7.355 -5.629 1 97.75 139 THR A O 1
ATOM 1132 N N . ILE A 1 140 ? 11.516 7.543 -6.164 1 98.44 140 ILE A N 1
ATOM 1133 C CA . ILE A 1 140 ? 11.875 6.352 -5.406 1 98.44 140 ILE A CA 1
ATOM 1134 C C . ILE A 1 140 ? 11.648 6.598 -3.918 1 98.44 140 ILE A C 1
ATOM 1136 O O . ILE A 1 140 ? 11.172 5.715 -3.201 1 98.44 140 ILE A O 1
ATOM 1140 N N . MET A 1 141 ? 12.016 7.801 -3.482 1 98.56 141 MET A N 1
ATOM 1141 C CA . MET A 1 141 ? 11.805 8.148 -2.078 1 98.56 141 MET A CA 1
ATOM 1142 C C . MET A 1 141 ? 10.328 8.047 -1.712 1 98.56 141 MET A C 1
ATOM 1144 O O . MET A 1 141 ? 9.984 7.547 -0.64 1 98.56 141 MET A O 1
ATOM 1148 N N . MET A 1 142 ? 9.469 8.477 -2.637 1 97.62 142 MET A N 1
ATOM 1149 C CA . MET A 1 142 ? 8.031 8.383 -2.406 1 97.62 142 MET A CA 1
ATOM 1150 C C . MET A 1 142 ? 7.574 6.93 -2.41 1 97.62 142 MET A C 1
ATOM 1152 O O . MET A 1 142 ? 6.719 6.543 -1.611 1 97.62 142 MET A O 1
ATOM 1156 N N . ASP A 1 143 ? 8.109 6.082 -3.381 1 97.94 143 ASP A N 1
ATOM 1157 C CA . ASP A 1 143 ? 7.785 4.656 -3.4 1 97.94 143 ASP A CA 1
ATOM 1158 C C . ASP A 1 143 ? 8.078 4.008 -2.049 1 97.94 143 ASP A C 1
ATOM 1160 O O . ASP A 1 143 ? 7.25 3.277 -1.51 1 97.94 143 ASP A O 1
ATOM 1164 N N . CYS A 1 144 ? 9.25 4.328 -1.542 1 98.62 144 CYS A N 1
ATOM 1165 C CA . CYS A 1 144 ? 9.68 3.773 -0.264 1 98.62 144 CYS A CA 1
ATOM 1166 C C . CYS A 1 144 ? 8.789 4.258 0.871 1 98.62 144 CYS A C 1
ATOM 1168 O O . CYS A 1 144 ? 8.391 3.473 1.732 1 98.62 144 CYS A O 1
ATOM 1170 N N . TYR A 1 145 ? 8.484 5.539 0.806 1 98.19 145 TYR A N 1
ATOM 1171 C CA . TYR A 1 145 ? 7.637 6.129 1.834 1 98.19 145 TYR A CA 1
ATOM 1172 C C . TYR A 1 145 ? 6.277 5.441 1.88 1 98.19 145 TYR A C 1
ATOM 1174 O O . TYR A 1 145 ? 5.832 5.004 2.943 1 98.19 145 TYR A O 1
ATOM 1182 N N . PHE A 1 146 ? 5.625 5.293 0.754 1 95.94 146 PHE A N 1
ATOM 1183 C CA . PHE A 1 146 ? 4.27 4.762 0.697 1 95.94 146 PHE A CA 1
ATOM 1184 C C . PHE A 1 146 ? 4.254 3.275 1.03 1 95.94 146 PHE A C 1
ATOM 1186 O O . PHE A 1 146 ? 3.371 2.803 1.749 1 95.94 146 PHE A O 1
ATOM 1193 N N . MET A 1 147 ? 5.18 2.57 0.532 1 95.94 147 MET A N 1
ATOM 1194 C CA . MET A 1 147 ? 5.18 1.129 0.769 1 95.94 147 MET A CA 1
ATOM 1195 C C . MET A 1 147 ? 5.523 0.816 2.221 1 95.94 147 MET A C 1
ATOM 1197 O O . MET A 1 147 ? 5.016 -0.152 2.789 1 95.94 147 MET A O 1
ATOM 1201 N N . THR A 1 148 ? 6.348 1.644 2.834 1 97.62 148 THR A N 1
ATOM 1202 C CA . THR A 1 148 ? 6.609 1.498 4.262 1 97.62 148 THR A CA 1
ATOM 1203 C C . THR A 1 148 ? 5.344 1.767 5.074 1 97.62 148 THR A C 1
ATOM 1205 O O . THR A 1 148 ? 5.062 1.067 6.047 1 97.62 148 THR A O 1
ATOM 1208 N N . LEU A 1 149 ? 4.633 2.781 4.676 1 96.69 149 LEU A N 1
ATOM 1209 C CA . LEU A 1 149 ? 3.371 3.084 5.34 1 96.69 149 LEU A CA 1
ATOM 1210 C C . LEU A 1 149 ? 2.4 1.913 5.223 1 96.69 149 LEU A C 1
ATOM 1212 O O . LEU A 1 149 ? 1.774 1.518 6.207 1 96.69 149 LEU A O 1
ATOM 1216 N N . VAL A 1 150 ? 2.223 1.378 3.994 1 94.12 150 VAL A N 1
ATOM 1217 C CA . VAL A 1 150 ? 1.322 0.257 3.744 1 94.12 150 VAL A CA 1
ATOM 1218 C C . VAL A 1 150 ? 1.718 -0.93 4.621 1 94.12 150 VAL A C 1
ATOM 1220 O O . VAL A 1 150 ? 0.86 -1.575 5.227 1 94.12 150 VAL A O 1
ATOM 1223 N N . GLU A 1 151 ? 2.965 -1.184 4.691 1 92.94 151 GLU A N 1
ATOM 1224 C CA . GLU A 1 151 ? 3.449 -2.258 5.551 1 92.94 151 GLU A CA 1
ATOM 1225 C C . GLU A 1 151 ? 3.07 -2.012 7.008 1 92.94 151 GLU A C 1
ATOM 1227 O O . GLU A 1 151 ? 2.625 -2.928 7.703 1 92.94 151 GLU A O 1
ATOM 1232 N N . GLY A 1 152 ? 3.307 -0.777 7.461 1 95.06 152 GLY A N 1
ATOM 1233 C CA . GLY A 1 152 ? 2.986 -0.421 8.836 1 95.06 152 GLY A CA 1
ATOM 1234 C C . GLY A 1 152 ? 1.514 -0.579 9.164 1 95.06 152 GLY A C 1
ATOM 1235 O O . GLY A 1 152 ? 1.16 -1.008 10.266 1 95.06 152 GLY A O 1
ATOM 1236 N N . LEU A 1 153 ? 0.689 -0.282 8.234 1 94.44 153 LEU A N 1
ATOM 1237 C CA . LEU A 1 153 ? -0.751 -0.358 8.445 1 94.44 153 LEU A CA 1
ATOM 1238 C C . LEU A 1 153 ? -1.222 -1.808 8.477 1 94.44 153 LEU A C 1
ATOM 1240 O O . LEU A 1 153 ? -2.338 -2.094 8.914 1 94.44 153 LEU A O 1
ATOM 1244 N N . ASN A 1 154 ? -0.418 -2.713 8.008 1 92.06 154 ASN A N 1
ATOM 1245 C CA . ASN A 1 154 ? -0.798 -4.117 7.918 1 92.06 154 ASN A CA 1
ATOM 1246 C C . ASN A 1 154 ? -0.308 -4.91 9.125 1 92.06 154 ASN A C 1
ATOM 1248 O O . ASN A 1 154 ? -0.66 -6.078 9.297 1 92.06 154 ASN A O 1
ATOM 1252 N N . VAL A 1 155 ? 0.545 -4.352 9.93 1 92.19 155 VAL A N 1
ATOM 1253 C CA . VAL A 1 155 ? 1.091 -5.094 11.062 1 92.19 155 VAL A CA 1
ATOM 1254 C C . VAL A 1 155 ? 0.356 -4.703 12.344 1 92.19 155 VAL A C 1
ATOM 1256 O O . VAL A 1 155 ? -0.184 -3.598 12.438 1 92.19 155 VAL A O 1
ATOM 1259 N N . PRO A 1 156 ? 0.37 -5.68 13.273 1 91.81 156 PRO A N 1
ATOM 1260 C CA . PRO A 1 156 ? -0.246 -5.332 14.555 1 91.81 156 PRO A CA 1
ATOM 1261 C C . PRO A 1 156 ? 0.566 -4.309 15.344 1 91.81 156 PRO A C 1
ATOM 1263 O O . PRO A 1 156 ? 1.799 -4.355 15.336 1 91.81 156 PRO A O 1
ATOM 1266 N N . ASN A 1 157 ? -0.028 -3.375 15.938 1 93 157 ASN A N 1
ATOM 1267 C CA . ASN A 1 157 ? 0.552 -2.377 16.828 1 93 157 ASN A CA 1
ATOM 1268 C C . ASN A 1 157 ? 1.697 -1.623 16.156 1 93 157 ASN A C 1
ATOM 1270 O O . ASN A 1 157 ? 2.812 -1.585 16.688 1 93 157 ASN A O 1
ATOM 1274 N N . PRO A 1 158 ? 1.455 -1.1 15.062 1 95 158 PRO A N 1
ATOM 1275 C CA . PRO A 1 158 ? 2.502 -0.352 14.359 1 95 158 PRO A CA 1
ATOM 1276 C C . PRO A 1 158 ? 2.994 0.857 15.148 1 95 158 PRO A C 1
ATOM 1278 O O . PRO A 1 158 ? 2.248 1.415 15.961 1 95 158 PRO A O 1
ATOM 1281 N N . ASP A 1 159 ? 4.234 1.25 14.891 1 96.94 159 ASP A N 1
ATOM 1282 C CA . ASP A 1 159 ? 4.883 2.383 15.539 1 96.94 159 ASP A CA 1
ATOM 1283 C C . ASP A 1 159 ? 5.621 3.254 14.523 1 96.94 159 ASP A C 1
ATOM 1285 O O . ASP A 1 159 ? 6.352 2.74 13.68 1 96.94 159 ASP A O 1
ATOM 1289 N N . ALA A 1 160 ? 5.438 4.52 14.688 1 97.75 160 ALA A N 1
ATOM 1290 C CA . ALA A 1 160 ? 5.98 5.461 13.711 1 97.75 160 ALA A CA 1
ATOM 1291 C C . ALA A 1 160 ? 7.508 5.41 13.695 1 97.75 160 ALA A C 1
ATOM 1293 O O . ALA A 1 160 ? 8.125 5.492 12.633 1 97.75 160 ALA A O 1
ATOM 1294 N N . ASP A 1 161 ? 8.125 5.281 14.812 1 98.12 161 ASP A N 1
ATOM 1295 C CA . ASP A 1 161 ? 9.578 5.266 14.891 1 98.12 161 ASP A CA 1
ATOM 1296 C C . ASP A 1 161 ? 10.156 4.059 14.156 1 98.12 161 ASP A C 1
ATOM 1298 O O . ASP A 1 161 ? 11.18 4.168 13.477 1 98.12 161 ASP A O 1
ATOM 1302 N N . THR A 1 162 ? 9.523 2.977 14.32 1 98.12 162 THR A N 1
ATOM 1303 C CA . THR A 1 162 ? 9.953 1.768 13.625 1 98.12 162 THR A CA 1
ATOM 1304 C C . THR A 1 162 ? 9.828 1.944 12.109 1 98.12 162 THR A C 1
ATOM 1306 O O . THR A 1 162 ? 10.719 1.534 11.359 1 98.12 162 THR A O 1
ATOM 1309 N N . LEU A 1 163 ? 8.742 2.535 11.695 1 98.56 163 LEU A N 1
ATOM 1310 C CA . LEU A 1 163 ? 8.539 2.771 10.273 1 98.56 163 LEU A CA 1
ATOM 1311 C C . LEU A 1 163 ? 9.602 3.721 9.727 1 98.56 163 LEU A C 1
ATOM 1313 O O . LEU A 1 163 ? 10.125 3.504 8.625 1 98.56 163 LEU A O 1
ATOM 1317 N N . VAL A 1 164 ? 9.891 4.766 10.492 1 98.69 164 VAL A N 1
ATOM 1318 C CA . VAL A 1 164 ? 10.891 5.734 10.055 1 98.69 164 VAL A CA 1
ATOM 1319 C C . VAL A 1 164 ? 12.258 5.07 9.969 1 98.69 164 VAL A C 1
ATOM 1321 O O . VAL A 1 164 ? 13.047 5.367 9.062 1 98.69 164 VAL A O 1
ATOM 1324 N N . LYS A 1 165 ? 12.578 4.164 10.859 1 98.5 165 LYS A N 1
ATOM 1325 C CA . LYS A 1 165 ? 13.836 3.418 10.82 1 98.5 165 LYS A CA 1
ATOM 1326 C C . LYS A 1 165 ? 13.922 2.566 9.555 1 98.5 165 LYS A C 1
ATOM 1328 O O . LYS A 1 165 ? 14.977 2.496 8.922 1 98.5 165 LYS A O 1
ATOM 1333 N N . ARG A 1 166 ? 12.828 1.938 9.234 1 98 166 ARG A N 1
ATOM 1334 C CA . ARG A 1 166 ? 12.773 1.129 8.023 1 98 166 ARG A CA 1
ATOM 1335 C C . ARG A 1 166 ? 12.945 1.995 6.777 1 98 166 ARG A C 1
ATOM 1337 O O . ARG A 1 166 ? 13.68 1.63 5.855 1 98 166 ARG A O 1
ATOM 1344 N N . LEU A 1 167 ? 12.203 3.102 6.805 1 98.81 167 LEU A N 1
ATOM 1345 C CA . LEU A 1 167 ? 12.328 4.031 5.691 1 98.81 167 LEU A CA 1
ATOM 1346 C C . LEU A 1 167 ? 13.766 4.543 5.57 1 98.81 167 LEU A C 1
ATOM 1348 O O . LEU A 1 167 ? 14.297 4.645 4.465 1 98.81 167 LEU A O 1
ATOM 1352 N N . SER A 1 168 ? 14.383 4.859 6.668 1 98.56 168 SER A N 1
ATOM 1353 C CA . SER A 1 168 ? 15.75 5.367 6.695 1 98.56 168 SER A CA 1
ATOM 1354 C C . SER A 1 168 ? 16.719 4.359 6.102 1 98.56 168 SER A C 1
ATOM 1356 O O . SER A 1 168 ? 17.656 4.734 5.387 1 98.56 168 SER A O 1
ATOM 1358 N N . ALA A 1 169 ? 16.578 3.107 6.422 1 98.44 169 ALA A N 1
ATOM 1359 C CA . ALA A 1 169 ? 17.422 2.057 5.871 1 98.44 169 ALA A CA 1
ATOM 1360 C C . ALA A 1 169 ? 17.312 2.002 4.352 1 98.44 169 ALA A C 1
ATOM 1362 O O . ALA A 1 169 ? 18.312 1.809 3.654 1 98.44 169 ALA A O 1
ATOM 1363 N N . LYS A 1 170 ? 16.094 2.172 3.85 1 98.44 170 LYS A N 1
ATOM 1364 C CA . LYS A 1 170 ? 15.867 2.193 2.406 1 98.44 170 LYS A CA 1
ATOM 1365 C C . LYS A 1 170 ? 16.531 3.414 1.769 1 98.44 170 LYS A C 1
ATOM 1367 O O . LYS A 1 170 ? 17.234 3.293 0.763 1 98.44 170 LYS A O 1
ATOM 1372 N N . LEU A 1 171 ? 16.312 4.547 2.426 1 98.19 171 LEU A N 1
ATOM 1373 C CA . LEU A 1 171 ? 16.812 5.805 1.874 1 98.19 171 LEU A CA 1
ATOM 1374 C C . LEU A 1 171 ? 18.328 5.832 1.866 1 98.19 171 LEU A C 1
ATOM 1376 O O . LEU A 1 171 ? 18.938 6.492 1.019 1 98.19 171 LEU A O 1
ATOM 1380 N N . ALA A 1 172 ? 18.969 5.09 2.748 1 97.25 172 ALA A N 1
ATOM 1381 C CA . ALA A 1 172 ? 20.422 5.051 2.85 1 97.25 172 ALA A CA 1
ATOM 1382 C C . ALA A 1 172 ? 21.047 4.465 1.586 1 97.25 172 ALA A C 1
ATOM 1384 O O . ALA A 1 172 ? 22.203 4.762 1.257 1 97.25 172 ALA A O 1
ATOM 1385 N N . LEU A 1 173 ? 20.281 3.705 0.862 1 95.81 173 LEU A N 1
ATOM 1386 C CA . LEU A 1 173 ? 20.797 3.035 -0.329 1 95.81 173 LEU A CA 1
ATOM 1387 C C . LEU A 1 173 ? 20.609 3.912 -1.563 1 95.81 173 LEU A C 1
ATOM 1389 O O . LEU A 1 173 ? 21.062 3.557 -2.652 1 95.81 173 LEU A O 1
ATOM 1393 N N . LEU A 1 174 ? 19.953 5.016 -1.341 1 93.62 174 LEU A N 1
ATOM 1394 C CA . LEU A 1 174 ? 19.656 5.895 -2.471 1 93.62 174 LEU A CA 1
ATOM 1395 C C . LEU A 1 174 ? 20.703 7.004 -2.572 1 93.62 174 LEU A C 1
ATOM 1397 O O . LEU A 1 174 ? 21.172 7.512 -1.554 1 93.62 174 LEU A O 1
ATOM 1401 N N . MET B 1 1 ? -3.211 -33.531 -1.189 1 73.44 1 MET B N 1
ATOM 1402 C CA . MET B 1 1 ? -4.426 -33.406 -1.99 1 73.44 1 MET B CA 1
ATOM 1403 C C . MET B 1 1 ? -4.496 -34.469 -3.055 1 73.44 1 MET B C 1
ATOM 1405 O O . MET B 1 1 ? -3.504 -34.781 -3.727 1 73.44 1 MET B O 1
ATOM 1409 N N . THR B 1 2 ? -5.535 -35.125 -3.189 1 87.19 2 THR B N 1
ATOM 1410 C CA . THR B 1 2 ? -5.715 -36.188 -4.191 1 87.19 2 THR B CA 1
ATOM 1411 C C . THR B 1 2 ? -5.758 -35.594 -5.594 1 87.19 2 THR B C 1
ATOM 1413 O O . THR B 1 2 ? -6.09 -34.406 -5.762 1 87.19 2 THR B O 1
ATOM 1416 N N . PRO B 1 3 ? -5.355 -36.312 -6.57 1 89.31 3 PRO B N 1
ATOM 1417 C CA . PRO B 1 3 ? -5.387 -35.812 -7.949 1 89.31 3 PRO B CA 1
ATOM 1418 C C . PRO B 1 3 ? -6.762 -35.281 -8.359 1 89.31 3 PRO B C 1
ATOM 1420 O O . PRO B 1 3 ? -6.855 -34.281 -9.07 1 89.31 3 PRO B O 1
ATOM 1423 N N . LYS B 1 4 ? -7.789 -36.031 -7.926 1 87.12 4 LYS B N 1
ATOM 1424 C CA . LYS B 1 4 ? -9.141 -35.594 -8.266 1 87.12 4 LYS B CA 1
ATOM 1425 C C . LYS B 1 4 ? -9.461 -34.219 -7.641 1 87.12 4 LYS B C 1
ATOM 1427 O O . LYS B 1 4 ? -10.062 -33.375 -8.281 1 87.12 4 LYS B O 1
ATOM 1432 N N . LYS B 1 5 ? -9.109 -34.094 -6.41 1 87.62 5 LYS B N 1
ATOM 1433 C CA . LYS B 1 5 ? -9.352 -32.844 -5.695 1 87.62 5 LYS B CA 1
ATOM 1434 C C . LYS B 1 5 ? -8.586 -31.703 -6.328 1 87.62 5 LYS B C 1
ATOM 1436 O O . LYS B 1 5 ? -9.086 -30.578 -6.387 1 87.62 5 LYS B O 1
ATOM 1441 N N . ARG B 1 6 ? -7.398 -32.031 -6.828 1 90.5 6 ARG B N 1
ATOM 1442 C CA . ARG B 1 6 ? -6.574 -31.031 -7.492 1 90.5 6 ARG B CA 1
ATOM 1443 C C . ARG B 1 6 ? -7.191 -30.625 -8.82 1 90.5 6 ARG B C 1
ATOM 1445 O O . ARG B 1 6 ? -7.172 -29.438 -9.18 1 90.5 6 ARG B O 1
ATOM 1452 N N . GLN B 1 7 ? -7.641 -31.531 -9.555 1 92.38 7 GLN B N 1
ATOM 1453 C CA . GLN B 1 7 ? -8.281 -31.25 -10.828 1 92.38 7 GLN B CA 1
ATOM 1454 C C . GLN B 1 7 ? -9.523 -30.375 -10.641 1 92.38 7 GLN B C 1
ATOM 1456 O O . GLN B 1 7 ? -9.781 -29.469 -11.43 1 92.38 7 GLN B O 1
ATOM 1461 N N . THR B 1 8 ? -10.258 -30.703 -9.586 1 93.88 8 THR B N 1
ATOM 1462 C CA . THR B 1 8 ? -11.453 -29.922 -9.297 1 93.88 8 THR B CA 1
ATOM 1463 C C . THR B 1 8 ? -11.07 -28.484 -8.906 1 93.88 8 THR B C 1
ATOM 1465 O O . THR B 1 8 ? -11.719 -27.531 -9.344 1 93.88 8 THR B O 1
ATOM 1468 N N . ARG B 1 9 ? -10.062 -28.422 -8.148 1 93.88 9 ARG B N 1
ATOM 1469 C CA . ARG B 1 9 ? -9.594 -27.109 -7.711 1 93.88 9 ARG B CA 1
ATOM 1470 C C . ARG B 1 9 ? -9.164 -26.25 -8.906 1 93.88 9 ARG B C 1
ATOM 1472 O O . ARG B 1 9 ? -9.492 -25.078 -8.984 1 93.88 9 ARG B O 1
ATOM 1479 N N . GLU B 1 10 ? -8.453 -26.875 -9.773 1 93.31 10 GLU B N 1
ATOM 1480 C CA . GLU B 1 10 ? -7.988 -26.172 -10.969 1 93.31 10 GLU B CA 1
ATOM 1481 C C . GLU B 1 10 ? -9.164 -25.719 -11.828 1 93.31 10 GLU B C 1
ATOM 1483 O O . GLU B 1 10 ? -9.148 -24.625 -12.383 1 93.31 10 GLU B O 1
ATOM 1488 N N . ARG B 1 11 ? -10.156 -26.562 -11.938 1 95.12 11 ARG B N 1
ATOM 1489 C CA . ARG B 1 11 ? -11.352 -26.234 -12.711 1 95.12 11 ARG B CA 1
ATOM 1490 C C . ARG B 1 11 ? -12.102 -25.062 -12.086 1 95.12 11 ARG B C 1
ATOM 1492 O O . ARG B 1 11 ? -12.562 -24.156 -12.797 1 95.12 11 ARG B O 1
ATOM 1499 N N . ILE B 1 12 ? -12.172 -25.109 -10.781 1 96.25 12 ILE B N 1
ATOM 1500 C CA . ILE B 1 12 ? -12.82 -24.016 -10.062 1 96.25 12 ILE B CA 1
ATOM 1501 C C . ILE B 1 12 ? -12.094 -22.703 -10.352 1 96.25 12 ILE B C 1
ATOM 1503 O O . ILE B 1 12 ? -12.727 -21.703 -10.688 1 96.25 12 ILE B O 1
ATOM 1507 N N . CYS B 1 13 ? -10.812 -22.766 -10.297 1 95.12 13 CYS B N 1
ATOM 1508 C CA . CYS B 1 13 ? -10 -21.562 -10.5 1 95.12 13 CYS B CA 1
ATOM 1509 C C . CYS B 1 13 ? -10.156 -21.031 -11.914 1 95.12 13 CYS B C 1
ATOM 1511 O O . CYS B 1 13 ? -10.312 -19.828 -12.117 1 95.12 13 CYS B O 1
ATOM 1513 N N . GLN B 1 14 ? -10.141 -21.875 -12.867 1 94.56 14 GLN B N 1
ATOM 1514 C CA . GLN B 1 14 ? -10.281 -21.484 -14.266 1 94.56 14 GLN B CA 1
ATOM 1515 C C . GLN B 1 14 ? -11.641 -20.844 -14.523 1 94.56 14 GLN B C 1
ATOM 1517 O O . GLN B 1 14 ? -11.727 -19.781 -15.156 1 94.56 14 GLN B O 1
ATOM 1522 N N . CYS B 1 15 ? -12.641 -21.453 -14.008 1 96.88 15 CYS B N 1
ATOM 1523 C CA . CYS B 1 15 ? -13.992 -20.938 -14.188 1 96.88 15 CYS B CA 1
ATOM 1524 C C . CYS B 1 15 ? -14.156 -19.594 -13.477 1 96.88 15 CYS B C 1
ATOM 1526 O O . CYS B 1 15 ? -14.773 -18.672 -14.016 1 96.88 15 CYS B O 1
ATOM 1528 N N . ALA B 1 16 ? -13.609 -19.562 -12.312 1 96.06 16 ALA B N 1
ATOM 1529 C CA . ALA B 1 16 ? -13.664 -18.312 -11.555 1 96.06 16 ALA B CA 1
ATOM 1530 C C . ALA B 1 16 ? -12.977 -17.172 -12.32 1 96.06 16 ALA B C 1
ATOM 1532 O O . ALA B 1 16 ? -13.531 -16.078 -12.445 1 96.06 16 ALA B O 1
ATOM 1533 N N . TRP B 1 17 ? -11.836 -17.453 -12.852 1 93.56 17 TRP B N 1
ATOM 1534 C CA . TRP B 1 17 ? -11.086 -16.453 -13.609 1 93.56 17 TRP B CA 1
ATOM 1535 C C . TRP B 1 17 ? -11.914 -15.93 -14.781 1 93.56 17 TRP B C 1
ATOM 1537 O O . TRP B 1 17 ? -12.039 -14.719 -14.961 1 93.56 17 TRP B O 1
ATOM 1547 N N . GLU B 1 18 ? -12.445 -16.812 -15.523 1 95.5 18 GLU B N 1
ATOM 1548 C CA . GLU B 1 18 ? -13.219 -16.453 -16.703 1 95.5 18 GLU B CA 1
ATOM 1549 C C . GLU B 1 18 ? -14.422 -15.586 -16.328 1 95.5 18 GLU B C 1
ATOM 1551 O O . GLU B 1 18 ? -14.711 -14.586 -16.984 1 95.5 18 GLU B O 1
ATOM 1556 N N . LEU B 1 19 ? -15.047 -15.969 -15.266 1 96.5 19 LEU B N 1
ATOM 1557 C CA . LEU B 1 19 ? -16.219 -15.234 -14.82 1 96.5 19 LEU B CA 1
ATOM 1558 C C . LEU B 1 19 ? -15.836 -13.867 -14.273 1 96.5 19 LEU B C 1
ATOM 1560 O O . LEU B 1 19 ? -16.531 -12.875 -14.516 1 96.5 19 LEU B O 1
ATOM 1564 N N . PHE B 1 20 ? -14.727 -13.82 -13.539 1 94.19 20 PHE B N 1
ATOM 1565 C CA . PHE B 1 20 ? -14.258 -12.555 -12.992 1 94.19 20 PHE B CA 1
ATOM 1566 C C . PHE B 1 20 ? -13.906 -11.578 -14.109 1 94.19 20 PHE B C 1
ATOM 1568 O O . PHE B 1 20 ? -14.195 -10.383 -14.016 1 94.19 20 PHE B O 1
ATOM 1575 N N . ILE B 1 21 ? -13.328 -12.07 -15.148 1 92.75 21 ILE B N 1
ATOM 1576 C CA . ILE B 1 21 ? -12.93 -11.219 -16.266 1 92.75 21 ILE B CA 1
ATOM 1577 C C . ILE B 1 21 ? -14.172 -10.773 -17.031 1 92.75 21 ILE B C 1
ATOM 1579 O O . ILE B 1 21 ? -14.258 -9.617 -17.469 1 92.75 21 ILE B O 1
ATOM 1583 N N . GLU B 1 22 ? -15.109 -11.656 -17.156 1 93.06 22 GLU B N 1
ATOM 1584 C CA . GLU B 1 22 ? -16.281 -11.406 -17.969 1 93.06 22 GLU B CA 1
ATOM 1585 C C . GLU B 1 22 ? -17.281 -10.492 -17.25 1 93.06 22 GLU B C 1
ATOM 1587 O O . GLU B 1 22 ? -17.812 -9.555 -17.844 1 93.06 22 GLU B O 1
ATOM 1592 N N . GLN B 1 23 ? -17.516 -10.75 -15.914 1 92.81 23 GLN B N 1
ATOM 1593 C CA . GLN B 1 23 ? -18.625 -10.117 -15.211 1 92.81 23 GLN B CA 1
ATOM 1594 C C . GLN B 1 23 ? -18.125 -9.211 -14.094 1 92.81 23 GLN B C 1
ATOM 1596 O O . GLN B 1 23 ? -18.875 -8.383 -13.57 1 92.81 23 GLN B O 1
ATOM 1601 N N . GLY B 1 24 ? -16.875 -9.375 -13.82 1 91.88 24 GLY B N 1
ATOM 1602 C CA . GLY B 1 24 ? -16.359 -8.656 -12.664 1 91.88 24 GLY B CA 1
ATOM 1603 C C . GLY B 1 24 ? -16.438 -9.461 -11.375 1 91.88 24 GLY B C 1
ATOM 1604 O O . GLY B 1 24 ? -17.297 -10.328 -11.227 1 91.88 24 GLY B O 1
ATOM 1605 N N . PHE B 1 25 ? -15.617 -9.156 -10.477 1 91.81 25 PHE B N 1
ATOM 1606 C CA . PHE B 1 25 ? -15.5 -9.867 -9.211 1 91.81 25 PHE B CA 1
ATOM 1607 C C . PHE B 1 25 ? -16.781 -9.734 -8.391 1 91.81 25 PHE B C 1
ATOM 1609 O O . PHE B 1 25 ? -17.297 -10.727 -7.879 1 91.81 25 PHE B O 1
ATOM 1616 N N . GLU B 1 26 ? -17.281 -8.555 -8.258 1 89.94 26 GLU B N 1
ATOM 1617 C CA . GLU B 1 26 ? -18.422 -8.281 -7.406 1 89.94 26 GLU B CA 1
ATOM 1618 C C . GLU B 1 26 ? -19.688 -8.938 -7.957 1 89.94 26 GLU B C 1
ATOM 1620 O O . GLU B 1 26 ? -20.516 -9.43 -7.195 1 89.94 26 GLU B O 1
ATOM 1625 N N . ALA B 1 27 ? -19.781 -9 -9.188 1 94.31 27 ALA B N 1
ATOM 1626 C CA . ALA B 1 27 ? -21 -9.477 -9.828 1 94.31 27 ALA B CA 1
ATOM 1627 C C . ALA B 1 27 ? -21 -11 -9.93 1 94.31 27 ALA B C 1
ATOM 1629 O O . ALA B 1 27 ? -22.031 -11.602 -10.25 1 94.31 27 ALA B O 1
ATOM 1630 N N . THR B 1 28 ? -19.875 -11.602 -9.68 1 96.25 28 THR B N 1
ATOM 1631 C CA . THR B 1 28 ? -19.781 -13.055 -9.773 1 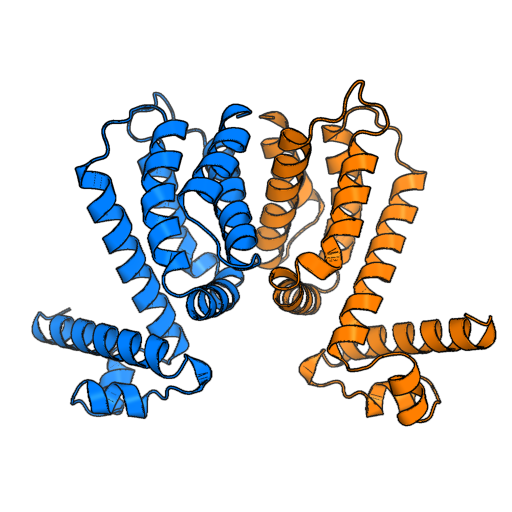96.25 28 THR B CA 1
ATOM 1632 C C . THR B 1 28 ? -20.031 -13.703 -8.414 1 96.25 28 THR B C 1
ATOM 1634 O O . THR B 1 28 ? -19.406 -13.32 -7.414 1 96.25 28 THR B O 1
ATOM 1637 N N . SER B 1 29 ? -20.938 -14.672 -8.359 1 96 29 SER B N 1
ATOM 1638 C CA . SER B 1 29 ? -21.203 -15.375 -7.109 1 96 29 SER B CA 1
ATOM 1639 C C . SER B 1 29 ? -20.5 -16.734 -7.078 1 96 29 SER B C 1
ATOM 1641 O O . SER B 1 29 ? -20.078 -17.234 -8.117 1 96 29 SER B O 1
ATOM 1643 N N . THR B 1 30 ? -20.406 -17.266 -5.816 1 96.19 30 THR B N 1
ATOM 1644 C CA . THR B 1 30 ? -19.859 -18.609 -5.695 1 96.19 30 THR B CA 1
ATOM 1645 C C . THR B 1 30 ? -20.781 -19.625 -6.379 1 96.19 30 THR B C 1
ATOM 1647 O O . THR B 1 30 ? -20.297 -20.625 -6.922 1 96.19 30 THR B O 1
ATOM 1650 N N . ARG B 1 31 ? -22 -19.312 -6.398 1 96.81 31 ARG B N 1
ATOM 1651 C CA . ARG B 1 31 ? -22.953 -20.172 -7.105 1 96.81 31 ARG B CA 1
ATOM 1652 C C . ARG B 1 31 ? -22.672 -20.172 -8.609 1 96.81 31 ARG B C 1
ATOM 1654 O O . ARG B 1 31 ? -22.719 -21.219 -9.25 1 96.81 31 ARG B O 1
ATOM 1661 N N . ASP B 1 32 ? -22.422 -19.016 -9.164 1 97.69 32 ASP B N 1
ATOM 1662 C CA . ASP B 1 32 ? -22.062 -18.906 -10.578 1 97.69 32 ASP B CA 1
ATOM 1663 C C . ASP B 1 32 ? -20.828 -19.734 -10.914 1 97.69 32 ASP B C 1
ATOM 1665 O O . ASP B 1 32 ? -20.797 -20.438 -11.93 1 97.69 32 ASP B O 1
ATOM 1669 N N . ILE B 1 33 ? -19.844 -19.688 -10.055 1 97.81 33 ILE B N 1
ATOM 1670 C CA . ILE B 1 33 ? -18.578 -20.375 -10.266 1 97.81 33 ILE B CA 1
ATOM 1671 C C . ILE B 1 33 ? -18.797 -21.891 -10.18 1 97.81 33 ILE B C 1
ATOM 1673 O O . ILE B 1 33 ? -18.281 -22.641 -11.008 1 97.81 33 ILE B O 1
ATOM 1677 N N . ALA B 1 34 ? -19.547 -22.281 -9.141 1 97.88 34 ALA B N 1
ATOM 1678 C CA . ALA B 1 34 ? -19.828 -23.703 -8.969 1 97.88 34 ALA B CA 1
ATOM 1679 C C . ALA B 1 34 ? -20.562 -24.25 -10.188 1 97.88 34 ALA B C 1
ATOM 1681 O O . ALA B 1 34 ? -20.219 -25.328 -10.695 1 97.88 34 ALA B O 1
ATOM 1682 N N . LYS B 1 35 ? -21.531 -23.531 -10.633 1 98.06 35 LYS B N 1
ATOM 1683 C CA . LYS B 1 35 ? -22.297 -23.922 -11.812 1 98.06 35 LYS B CA 1
ATOM 1684 C C . LYS B 1 35 ? -21.391 -24.047 -13.031 1 98.06 35 LYS B C 1
ATOM 1686 O O . LYS B 1 35 ? -21.469 -25.031 -13.773 1 98.06 35 LYS B O 1
ATOM 1691 N N . ALA B 1 36 ? -20.578 -23.125 -13.25 1 97.69 36 ALA B N 1
ATOM 1692 C CA . ALA B 1 36 ? -19.672 -23.125 -14.391 1 97.69 36 ALA B CA 1
ATOM 1693 C C . ALA B 1 36 ? -18.688 -24.281 -14.312 1 97.69 36 ALA B C 1
ATOM 1695 O O . ALA B 1 36 ? -18.297 -24.859 -15.336 1 97.69 36 ALA B O 1
ATOM 1696 N N . ALA B 1 37 ? -18.297 -24.594 -13.102 1 97.38 37 ALA B N 1
ATOM 1697 C CA . ALA B 1 37 ? -17.328 -25.656 -12.875 1 97.38 37 ALA B CA 1
ATOM 1698 C C . ALA B 1 37 ? -18 -27.031 -12.883 1 97.38 37 ALA B C 1
ATOM 1700 O O . ALA B 1 37 ? -17.328 -28.062 -12.867 1 97.38 37 ALA B O 1
ATOM 1701 N N . GLY B 1 38 ? -19.297 -27.047 -12.836 1 97.56 38 GLY B N 1
ATOM 1702 C CA . GLY B 1 38 ? -20.047 -28.281 -12.875 1 97.56 38 GLY B CA 1
ATOM 1703 C C . GLY B 1 38 ? -20.047 -29.031 -11.547 1 97.56 38 GLY B C 1
ATOM 1704 O O . GLY B 1 38 ? -19.984 -30.25 -11.516 1 97.56 38 GLY B O 1
ATOM 1705 N N . ILE B 1 39 ? -20.016 -28.266 -10.523 1 96.94 39 ILE B N 1
ATOM 1706 C CA . ILE B 1 39 ? -19.984 -28.891 -9.203 1 96.94 39 ILE B CA 1
ATOM 1707 C C . ILE B 1 39 ? -21.047 -28.25 -8.312 1 96.94 39 ILE B C 1
ATOM 1709 O O . ILE B 1 39 ? -21.656 -27.25 -8.68 1 96.94 39 ILE B O 1
ATOM 1713 N N . ALA B 1 40 ? -21.266 -28.922 -7.148 1 96.12 40 ALA B N 1
ATOM 1714 C CA . ALA B 1 40 ? -22.188 -28.375 -6.152 1 96.12 40 ALA B CA 1
ATOM 1715 C C . ALA B 1 40 ? -21.531 -27.203 -5.41 1 96.12 40 ALA B C 1
ATOM 1717 O O . ALA B 1 40 ? -20.312 -27.188 -5.215 1 96.12 40 ALA B O 1
ATOM 1718 N N . ASN B 1 41 ? -22.328 -26.297 -4.965 1 94.94 41 ASN B N 1
ATOM 1719 C CA . ASN B 1 41 ? -21.828 -25.156 -4.207 1 94.94 41 ASN B CA 1
ATOM 1720 C C . ASN B 1 41 ? -21.078 -25.594 -2.961 1 94.94 41 ASN B C 1
ATOM 1722 O O . ASN B 1 41 ? -20.062 -24.984 -2.592 1 94.94 41 ASN B O 1
ATOM 1726 N N . GLY B 1 42 ? -21.594 -26.609 -2.355 1 94.69 42 GLY B N 1
ATOM 1727 C CA . GLY B 1 42 ? -20.922 -27.156 -1.181 1 94.69 42 GLY B CA 1
ATOM 1728 C C . GLY B 1 42 ? -19.531 -27.672 -1.466 1 94.69 42 GLY B C 1
ATOM 1729 O O . GLY B 1 42 ? -18.625 -27.531 -0.636 1 94.69 42 GLY B O 1
ATOM 1730 N N . THR B 1 43 ? -19.422 -28.297 -2.566 1 95.25 43 THR B N 1
ATOM 1731 C CA . THR B 1 43 ? -18.109 -28.781 -2.996 1 95.25 43 THR B CA 1
ATOM 1732 C C . THR B 1 43 ? -17.141 -27.625 -3.172 1 95.25 43 THR B C 1
ATOM 1734 O O . THR B 1 43 ? -15.961 -27.734 -2.807 1 95.25 43 THR B O 1
ATOM 1737 N N . LEU B 1 44 ? -17.547 -26.484 -3.754 1 96.81 44 LEU B N 1
ATOM 1738 C CA . LEU B 1 44 ? -16.688 -25.297 -3.895 1 96.81 44 LEU B CA 1
ATOM 1739 C C . LEU B 1 44 ? -16.188 -24.828 -2.533 1 96.81 44 LEU B C 1
ATOM 1741 O O . LEU B 1 44 ? -15 -24.531 -2.377 1 96.81 44 LEU B O 1
ATOM 1745 N N . PHE B 1 45 ? -17.047 -24.906 -1.54 1 95 45 PHE B N 1
ATOM 1746 C CA . PHE B 1 45 ? -16.719 -24.422 -0.209 1 95 45 PHE B CA 1
ATOM 1747 C C . PHE B 1 45 ? -15.75 -25.375 0.495 1 95 45 PHE B C 1
ATOM 1749 O O . PHE B 1 45 ? -15.023 -24.969 1.4 1 95 45 PHE B O 1
ATOM 1756 N N . SER B 1 46 ? -15.836 -26.641 0.044 1 94.75 46 SER B N 1
ATOM 1757 C CA . SER B 1 46 ? -14.859 -27.578 0.584 1 94.75 46 SER B CA 1
ATOM 1758 C C . SER B 1 46 ? -13.445 -27.234 0.143 1 94.75 46 SER B C 1
ATOM 1760 O O . SER B 1 46 ? -12.469 -27.578 0.816 1 94.75 46 SER B O 1
ATOM 1762 N N . HIS B 1 47 ? -13.344 -26.531 -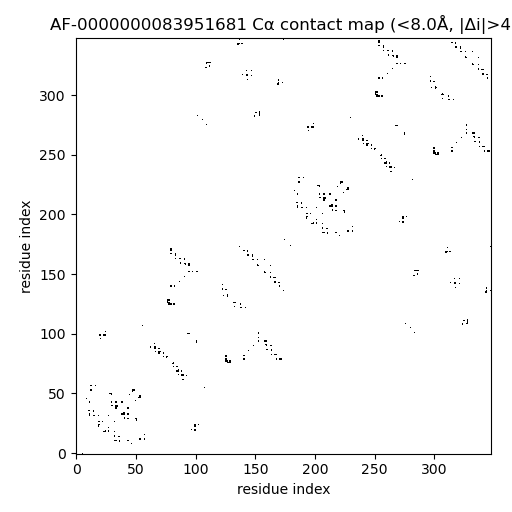0.957 1 95.12 47 HIS B N 1
ATOM 1763 C CA . HIS B 1 47 ? -12.047 -26.141 -1.49 1 95.12 47 HIS B CA 1
ATOM 1764 C C . HIS B 1 47 ? -11.672 -24.734 -1.055 1 95.12 47 HIS B C 1
ATOM 1766 O O . HIS B 1 47 ? -10.5 -24.453 -0.791 1 95.12 47 HIS B O 1
ATOM 1772 N N . PHE B 1 48 ? -12.617 -23.812 -1.069 1 95.5 48 PHE B N 1
ATOM 1773 C CA . PHE B 1 48 ? -12.414 -22.406 -0.733 1 95.5 48 PHE B CA 1
ATOM 1774 C C . PHE B 1 48 ? -13.5 -21.922 0.216 1 95.5 48 PHE B C 1
ATOM 1776 O O . PHE B 1 48 ? -14.688 -22 -0.098 1 95.5 48 PHE B O 1
ATOM 1783 N N . SER B 1 49 ? -13.07 -21.266 1.241 1 93.06 49 SER B N 1
ATOM 1784 C CA . SER B 1 49 ? -13.992 -20.891 2.303 1 93.06 49 SER B CA 1
ATOM 1785 C C . SER B 1 49 ? -14.93 -19.781 1.845 1 93.06 49 SER B C 1
ATOM 1787 O O . SER B 1 49 ? -16.047 -19.656 2.342 1 93.06 49 SER B O 1
ATOM 1789 N N . ASN B 1 50 ? -14.469 -18.906 1.013 1 91.62 50 ASN B N 1
ATOM 1790 C CA . ASN B 1 50 ? -15.25 -17.797 0.464 1 91.62 50 ASN B CA 1
ATOM 1791 C C . ASN B 1 50 ? -14.648 -17.281 -0.835 1 91.62 50 ASN B C 1
ATOM 1793 O O . ASN B 1 50 ? -13.594 -17.75 -1.273 1 91.62 50 ASN B O 1
ATOM 1797 N N . LYS B 1 51 ? -15.359 -16.438 -1.546 1 92.12 51 LYS B N 1
ATOM 1798 C CA . LYS B 1 51 ? -14.961 -15.891 -2.844 1 92.12 51 LYS B CA 1
ATOM 1799 C C . LYS B 1 51 ? -13.617 -15.172 -2.754 1 92.12 51 LYS B C 1
ATOM 1801 O O . LYS B 1 51 ? -12.812 -15.234 -3.682 1 92.12 51 LYS B O 1
ATOM 1806 N N . GLU B 1 52 ? -13.297 -14.531 -1.611 1 89.38 52 GLU B N 1
ATOM 1807 C CA . GLU B 1 52 ? -12.047 -13.805 -1.421 1 89.38 52 GLU B CA 1
ATOM 1808 C C . GLU B 1 52 ? -10.859 -14.766 -1.352 1 89.38 52 GLU B C 1
ATOM 1810 O O . GLU B 1 52 ? -9.812 -14.508 -1.949 1 89.38 52 GLU B O 1
ATOM 1815 N N . GLU B 1 53 ? -11.07 -15.773 -0.667 1 90.56 53 GLU B N 1
ATOM 1816 C CA . GLU B 1 53 ? -10.008 -16.781 -0.57 1 90.56 53 GLU B CA 1
ATOM 1817 C C . GLU B 1 53 ? -9.75 -17.438 -1.92 1 90.56 53 GLU B C 1
ATOM 1819 O O . GLU B 1 53 ? -8.609 -17.766 -2.246 1 90.56 53 GLU B O 1
ATOM 1824 N N . LEU B 1 54 ? -10.828 -17.672 -2.596 1 92.88 54 LEU B N 1
ATOM 1825 C CA . LEU B 1 54 ? -10.688 -18.219 -3.943 1 92.88 54 LEU B CA 1
ATOM 1826 C C . LEU B 1 54 ? -9.891 -17.266 -4.828 1 92.88 54 LEU B C 1
ATOM 1828 O O . LEU B 1 54 ? -8.977 -17.688 -5.539 1 92.88 54 LEU B O 1
ATOM 1832 N N . LEU B 1 55 ? -10.195 -15.992 -4.766 1 91.25 55 LEU B N 1
ATOM 1833 C CA . LEU B 1 55 ? -9.508 -14.992 -5.57 1 91.25 55 LEU B CA 1
ATOM 1834 C C . LEU B 1 55 ? -8.023 -14.945 -5.23 1 91.25 55 LEU B C 1
ATOM 1836 O O . LEU B 1 55 ? -7.176 -14.867 -6.125 1 91.25 55 LEU B O 1
ATOM 1840 N N . LYS B 1 56 ? -7.723 -14.961 -3.984 1 89.38 56 LYS B N 1
ATOM 1841 C CA . LYS B 1 56 ? -6.336 -14.922 -3.535 1 89.38 56 LYS B CA 1
ATOM 1842 C C . LYS B 1 56 ? -5.547 -16.109 -4.066 1 89.38 56 LYS B C 1
ATOM 1844 O O . LYS B 1 56 ? -4.43 -15.961 -4.562 1 89.38 56 LYS B O 1
ATOM 1849 N N . ALA B 1 57 ? -6.141 -17.234 -3.918 1 89.12 57 ALA B N 1
ATOM 1850 C CA . ALA B 1 57 ? -5.488 -18.453 -4.379 1 89.12 57 ALA B CA 1
ATOM 1851 C C . ALA B 1 57 ? -5.277 -18.422 -5.891 1 89.12 57 ALA B C 1
ATOM 1853 O O . ALA B 1 57 ? -4.227 -18.844 -6.387 1 89.12 57 ALA B O 1
ATOM 1854 N N . LEU B 1 58 ? -6.281 -18.016 -6.547 1 90.44 58 LEU B N 1
ATOM 1855 C CA . LEU B 1 58 ? -6.219 -17.891 -8 1 90.44 58 LEU B CA 1
ATOM 1856 C C . LEU B 1 58 ? -5.098 -16.938 -8.414 1 90.44 58 LEU B C 1
ATOM 1858 O O . LEU B 1 58 ? -4.316 -17.25 -9.312 1 90.44 58 LEU B O 1
ATOM 1862 N N . MET B 1 59 ? -4.953 -15.867 -7.762 1 89.25 59 MET B N 1
ATOM 1863 C CA . MET B 1 59 ? -3.93 -14.875 -8.094 1 89.25 59 MET B CA 1
ATOM 1864 C C . MET B 1 59 ? -2.531 -15.445 -7.867 1 89.25 59 MET B C 1
ATOM 1866 O O . MET B 1 59 ? -1.63 -15.219 -8.68 1 89.25 59 MET B O 1
ATOM 1870 N N . LEU B 1 60 ? -2.412 -16.062 -6.793 1 90.12 60 LEU B N 1
ATOM 1871 C CA . LEU B 1 60 ? -1.122 -16.672 -6.492 1 90.12 60 LEU B CA 1
ATOM 1872 C C . LEU B 1 60 ? -0.711 -17.641 -7.594 1 90.12 60 LEU B C 1
ATOM 1874 O O . LEU B 1 60 ? 0.45 -17.656 -8.008 1 90.12 60 LEU B O 1
ATOM 1878 N N . GLU B 1 61 ? -1.647 -18.406 -7.98 1 90.19 61 GLU B N 1
ATOM 1879 C CA . GLU B 1 61 ? -1.37 -19.406 -9.023 1 90.19 61 GLU B CA 1
ATOM 1880 C C . GLU B 1 61 ? -1.035 -18.719 -10.352 1 90.19 61 GLU B C 1
ATOM 1882 O O . GLU B 1 61 ? -0.11 -19.141 -11.047 1 90.19 61 GLU B O 1
ATOM 1887 N N . LEU B 1 62 ? -1.8 -17.75 -10.719 1 91.88 62 LEU B N 1
ATOM 1888 C CA . LEU B 1 62 ? -1.579 -17.047 -11.977 1 91.88 62 LEU B CA 1
ATOM 1889 C C . LEU B 1 62 ? -0.222 -16.359 -11.977 1 91.88 62 LEU B C 1
ATOM 1891 O O . LEU B 1 62 ? 0.52 -16.438 -12.961 1 91.88 62 LEU B O 1
ATOM 1895 N N . ILE B 1 63 ? 0.119 -15.742 -10.906 1 93.88 63 ILE B N 1
ATOM 1896 C CA . ILE B 1 63 ? 1.39 -15.031 -10.789 1 93.88 63 ILE B CA 1
ATOM 1897 C C . ILE B 1 63 ? 2.543 -16.031 -10.852 1 93.88 63 ILE B C 1
ATOM 1899 O O . ILE B 1 63 ? 3.553 -15.789 -11.516 1 93.88 63 ILE B O 1
ATOM 1903 N N . ALA B 1 64 ? 2.344 -17.094 -10.156 1 93.88 64 ALA B N 1
ATOM 1904 C CA . ALA B 1 64 ? 3.359 -18.141 -10.195 1 93.88 64 ALA B CA 1
ATOM 1905 C C . ALA B 1 64 ? 3.58 -18.641 -11.625 1 93.88 64 ALA B C 1
ATOM 1907 O O . ALA B 1 64 ? 4.711 -18.938 -12.016 1 93.88 64 ALA B O 1
ATOM 1908 N N . GLY B 1 65 ? 2.514 -18.781 -12.32 1 94.88 65 GLY B N 1
ATOM 1909 C CA . GLY B 1 65 ? 2.617 -19.172 -13.719 1 94.88 65 GLY B CA 1
ATOM 1910 C C . GLY B 1 65 ? 3.395 -18.172 -14.555 1 94.88 65 GLY B C 1
ATOM 1911 O O . GLY B 1 65 ? 4.223 -18.562 -15.383 1 94.88 65 GLY B O 1
ATOM 1912 N N . VAL B 1 66 ? 3.145 -16.906 -14.391 1 97.12 66 VAL B N 1
ATOM 1913 C CA . VAL B 1 66 ? 3.84 -15.859 -15.117 1 97.12 66 VAL B CA 1
ATOM 1914 C C . VAL B 1 66 ? 5.328 -15.891 -14.781 1 97.12 66 VAL B C 1
ATOM 1916 O O . VAL B 1 66 ? 6.176 -15.773 -15.672 1 97.12 66 VAL B O 1
ATOM 1919 N N . ILE B 1 67 ? 5.621 -16.047 -13.539 1 97.5 67 ILE B N 1
ATOM 1920 C CA . ILE B 1 67 ? 7.012 -16.078 -13.094 1 97.5 67 ILE B CA 1
ATOM 1921 C C . ILE B 1 67 ? 7.715 -17.297 -13.695 1 97.5 67 ILE B C 1
ATOM 1923 O O . ILE B 1 67 ? 8.844 -17.188 -14.18 1 97.5 67 ILE B O 1
ATOM 1927 N N . SER B 1 68 ? 7.043 -18.406 -13.641 1 96.94 68 SER B N 1
ATOM 1928 C CA . SER B 1 68 ? 7.613 -19.625 -14.203 1 96.94 68 SER B CA 1
ATOM 1929 C C . SER B 1 68 ? 7.914 -19.453 -15.688 1 96.94 68 SER B C 1
ATOM 1931 O O . SER B 1 68 ? 8.969 -19.891 -16.156 1 96.94 68 SER B O 1
ATOM 1933 N N . GLU B 1 69 ? 7.008 -18.906 -16.359 1 97 69 GLU B N 1
ATOM 1934 C CA . GLU B 1 69 ? 7.211 -18.641 -17.781 1 97 69 GLU B CA 1
ATOM 1935 C C . GLU B 1 69 ? 8.406 -17.719 -18 1 97 69 GLU B C 1
ATOM 1937 O O . GLU B 1 69 ? 9.219 -17.953 -18.891 1 97 69 GLU B O 1
ATOM 1942 N N . ALA B 1 70 ? 8.5 -16.672 -17.234 1 97.88 70 ALA B N 1
ATOM 1943 C CA . ALA B 1 70 ? 9.594 -15.711 -17.375 1 97.88 70 ALA B CA 1
ATOM 1944 C C . ALA B 1 70 ? 10.938 -16.344 -17.031 1 97.88 70 ALA B C 1
ATOM 1946 O O . ALA B 1 70 ? 11.977 -15.938 -17.562 1 97.88 70 ALA B O 1
ATOM 1947 N N . GLN B 1 71 ? 10.891 -17.297 -16.141 1 96.56 71 GLN B N 1
ATOM 1948 C CA . GLN B 1 71 ? 12.117 -17.969 -15.703 1 96.56 71 GLN B CA 1
ATOM 1949 C C . GLN B 1 71 ? 12.805 -18.656 -16.875 1 96.56 71 GLN B C 1
ATOM 1951 O O . GLN B 1 71 ? 14.039 -18.781 -16.891 1 96.56 71 GLN B O 1
ATOM 1956 N N . SER B 1 72 ? 12.047 -19.125 -17.812 1 95.62 72 SER B N 1
ATOM 1957 C CA . SER B 1 72 ? 12.578 -19.891 -18.938 1 95.62 72 SER B CA 1
ATOM 1958 C C . SER B 1 72 ? 13.508 -19.016 -19.797 1 95.62 72 SER B C 1
ATOM 1960 O O . SER B 1 72 ? 14.367 -19.547 -20.5 1 95.62 72 SER B O 1
ATOM 1962 N N . SER B 1 73 ? 13.375 -17.688 -19.766 1 96.38 73 SER B N 1
ATOM 1963 C CA . SER B 1 73 ? 14.203 -16.781 -20.562 1 96.38 73 SER B CA 1
ATOM 1964 C C . SER B 1 73 ? 15.047 -15.883 -19.656 1 96.38 73 SER B C 1
ATOM 1966 O O . SER B 1 73 ? 15.539 -14.844 -20.109 1 96.38 73 SER B O 1
ATOM 1968 N N . ASP B 1 74 ? 15.102 -16.266 -18.422 1 95.81 74 ASP B N 1
ATOM 1969 C CA . ASP B 1 74 ? 15.914 -15.5 -17.484 1 95.81 74 ASP B CA 1
ATOM 1970 C C . ASP B 1 74 ? 17.391 -15.844 -17.641 1 95.81 74 ASP B C 1
ATOM 1972 O O . ASP B 1 74 ? 17.844 -16.906 -17.188 1 95.81 74 ASP B O 1
ATOM 1976 N N . ASP B 1 75 ? 18.172 -14.953 -18.219 1 94.19 75 ASP B N 1
ATOM 1977 C CA . ASP B 1 75 ? 19.609 -15.148 -18.391 1 94.19 75 ASP B CA 1
ATOM 1978 C C . ASP B 1 75 ? 20.391 -14.047 -17.672 1 94.19 75 ASP B C 1
ATOM 1980 O O . ASP B 1 75 ? 21.562 -13.805 -18 1 94.19 75 ASP B O 1
ATOM 1984 N N . PHE B 1 76 ? 19.844 -13.414 -16.734 1 95.44 76 PHE B N 1
ATOM 1985 C CA . PHE B 1 76 ? 20.453 -12.273 -16.078 1 95.44 76 PHE B CA 1
ATOM 1986 C C . PHE B 1 76 ? 21.031 -12.664 -14.727 1 95.44 76 PHE B C 1
ATOM 1988 O O . PHE B 1 76 ? 20.469 -13.5 -14.023 1 95.44 76 PHE B O 1
ATOM 1995 N N . GLU B 1 77 ? 22.109 -12.062 -14.445 1 94.19 77 GLU B N 1
ATOM 1996 C CA . GLU B 1 77 ? 22.75 -12.344 -13.172 1 94.19 77 GLU B CA 1
ATOM 1997 C C . GLU B 1 77 ? 22.5 -11.227 -12.156 1 94.19 77 GLU B C 1
ATOM 1999 O O . GLU B 1 77 ? 22.344 -11.492 -10.969 1 94.19 77 GLU B O 1
ATOM 2004 N N . GLN B 1 78 ? 22.469 -10.062 -12.68 1 96.12 78 GLN B N 1
ATOM 2005 C CA . GLN B 1 78 ? 22.297 -8.914 -11.789 1 96.12 78 GLN B CA 1
ATOM 2006 C C . GLN B 1 78 ? 20.844 -8.773 -11.352 1 96.12 78 GLN B C 1
ATOM 2008 O O . GLN B 1 78 ? 19.922 -8.836 -12.172 1 96.12 78 GLN B O 1
ATOM 2013 N N . PRO B 1 79 ? 20.609 -8.562 -10.109 1 97.81 79 PRO B N 1
ATOM 2014 C CA . PRO B 1 79 ? 19.234 -8.469 -9.586 1 97.81 79 PRO B CA 1
ATOM 2015 C C . PRO B 1 79 ? 18.406 -7.418 -10.32 1 97.81 79 PRO B C 1
ATOM 2017 O O . PRO B 1 79 ? 17.219 -7.641 -10.578 1 97.81 79 PRO B O 1
ATOM 2020 N N . LYS B 1 80 ? 19 -6.285 -10.656 1 97.31 80 LYS B N 1
ATOM 2021 C CA . LYS B 1 80 ? 18.266 -5.211 -11.312 1 97.31 80 LYS B CA 1
ATOM 2022 C C . LYS B 1 80 ? 17.766 -5.645 -12.688 1 97.31 80 LYS B C 1
ATOM 2024 O O . LYS B 1 80 ? 16.641 -5.328 -13.07 1 97.31 80 LYS B O 1
ATOM 2029 N N . LEU B 1 81 ? 18.625 -6.316 -13.398 1 97.56 81 LEU B N 1
ATOM 2030 C CA . LEU B 1 81 ? 18.25 -6.793 -14.719 1 97.56 81 LEU B CA 1
ATOM 2031 C C . LEU B 1 81 ? 17.203 -7.906 -14.625 1 97.56 81 LEU B C 1
ATOM 2033 O O . LEU B 1 81 ? 16.297 -7.98 -15.445 1 97.56 81 LEU B O 1
ATOM 2037 N N . LYS B 1 82 ? 17.359 -8.773 -13.602 1 98.06 82 LYS B N 1
ATOM 2038 C CA . LYS B 1 82 ? 16.344 -9.797 -13.352 1 98.06 82 LYS B CA 1
ATOM 2039 C C . LYS B 1 82 ? 14.984 -9.164 -13.047 1 98.06 82 LYS B C 1
ATOM 2041 O O . LYS B 1 82 ? 13.961 -9.594 -13.578 1 98.06 82 LYS B O 1
ATOM 2046 N N . MET B 1 83 ? 14.992 -8.164 -12.195 1 98.56 83 MET B N 1
ATOM 2047 C CA . MET B 1 83 ? 13.75 -7.473 -11.852 1 98.56 83 MET B CA 1
ATOM 2048 C C . MET B 1 83 ? 13.07 -6.914 -13.094 1 98.56 83 MET B C 1
ATOM 2050 O O . MET B 1 83 ? 11.859 -7.043 -13.258 1 98.56 83 MET B O 1
ATOM 2054 N N . GLN B 1 84 ? 13.867 -6.285 -13.953 1 98.31 84 GLN B N 1
ATOM 2055 C CA . GLN B 1 84 ? 13.312 -5.73 -15.188 1 98.31 84 GLN B CA 1
ATOM 2056 C C . GLN B 1 84 ? 12.68 -6.824 -16.047 1 98.31 84 GLN B C 1
ATOM 2058 O O . GLN B 1 84 ? 11.594 -6.637 -16.594 1 98.31 84 GLN B O 1
ATOM 2063 N N . HIS B 1 85 ? 13.398 -7.941 -16.156 1 98.38 85 HIS B N 1
ATOM 2064 C CA . HIS B 1 85 ? 12.938 -9.07 -16.953 1 98.38 85 HIS B CA 1
ATOM 2065 C C . HIS B 1 85 ? 11.609 -9.609 -16.422 1 98.38 85 HIS B C 1
ATOM 2067 O O . HIS B 1 85 ? 10.648 -9.734 -17.188 1 98.38 85 HIS B O 1
ATOM 2073 N N . TYR B 1 86 ? 11.516 -9.844 -15.148 1 98.56 86 TYR B N 1
ATOM 2074 C CA . TYR B 1 86 ? 10.297 -10.383 -14.562 1 98.56 86 TYR B CA 1
ATOM 2075 C C . TYR B 1 86 ? 9.18 -9.352 -14.578 1 98.56 86 TYR B C 1
ATOM 2077 O O . TYR B 1 86 ? 8.016 -9.695 -14.789 1 98.56 86 TYR B O 1
ATOM 2085 N N . ALA B 1 87 ? 9.5 -8.109 -14.344 1 98.75 87 ALA B N 1
ATOM 2086 C CA . ALA B 1 87 ? 8.508 -7.043 -14.359 1 98.75 87 ALA B CA 1
ATOM 2087 C C . ALA B 1 87 ? 7.828 -6.949 -15.719 1 98.75 87 ALA B C 1
ATOM 2089 O O . ALA B 1 87 ? 6.625 -6.684 -15.805 1 98.75 87 ALA B O 1
ATOM 2090 N N . ARG B 1 88 ? 8.633 -7.078 -16.766 1 98.5 88 ARG B N 1
ATOM 2091 C CA . ARG B 1 88 ? 8.055 -7.023 -18.109 1 98.5 88 ARG B CA 1
ATOM 2092 C C . ARG B 1 88 ? 6.93 -8.039 -18.266 1 98.5 88 ARG B C 1
ATOM 2094 O O . ARG B 1 88 ? 5.855 -7.703 -18.766 1 98.5 88 ARG B O 1
ATOM 2101 N N . HIS B 1 89 ? 7.113 -9.242 -17.812 1 98.31 89 HIS B N 1
ATOM 2102 C CA . HIS B 1 89 ? 6.109 -10.297 -17.891 1 98.31 89 HIS B CA 1
ATOM 2103 C C . HIS B 1 89 ? 4.949 -10.031 -16.938 1 98.31 89 HIS B C 1
ATOM 2105 O O . HIS B 1 89 ? 3.785 -10.172 -17.312 1 98.31 89 HIS B O 1
ATOM 2111 N N . LEU B 1 90 ? 5.246 -9.602 -15.773 1 98.19 90 LEU B N 1
ATOM 2112 C CA . LEU B 1 90 ? 4.234 -9.391 -14.742 1 98.19 90 LEU B CA 1
ATOM 2113 C C . LEU B 1 90 ? 3.355 -8.195 -15.086 1 98.19 90 LEU B C 1
ATOM 2115 O O . LEU B 1 90 ? 2.131 -8.258 -14.961 1 98.19 90 LEU B O 1
ATOM 2119 N N . TYR B 1 91 ? 3.998 -7.086 -15.469 1 98.5 91 TYR B N 1
ATOM 2120 C CA . TYR B 1 91 ? 3.211 -5.93 -15.883 1 98.5 91 TYR B CA 1
ATOM 2121 C C . TYR B 1 91 ? 2.32 -6.273 -17.078 1 98.5 91 TYR B C 1
ATOM 2123 O O . TYR B 1 91 ? 1.158 -5.863 -17.125 1 98.5 91 TYR B O 1
ATOM 2131 N N . GLY B 1 92 ? 2.877 -6.965 -18.047 1 97.88 92 GLY B N 1
ATOM 2132 C CA . GLY B 1 92 ? 2.061 -7.414 -19.172 1 97.88 92 GLY B CA 1
ATOM 2133 C C . GLY B 1 92 ? 0.821 -8.172 -18.734 1 97.88 92 GLY B C 1
ATOM 2134 O O . GLY B 1 92 ? -0.259 -7.98 -19.297 1 97.88 92 GLY B O 1
ATOM 2135 N N . PHE B 1 93 ? 0.994 -9.008 -17.781 1 96.94 93 PHE B N 1
ATOM 2136 C CA . PHE B 1 93 ? -0.108 -9.797 -17.234 1 96.94 93 PHE B CA 1
ATOM 2137 C C . PHE B 1 93 ? -1.146 -8.898 -16.578 1 96.94 93 PHE B C 1
ATOM 2139 O O . PHE B 1 93 ? -2.336 -8.984 -16.891 1 96.94 93 PHE B O 1
ATOM 2146 N N . TYR B 1 94 ? -0.758 -7.98 -15.695 1 96.44 94 TYR B N 1
ATOM 2147 C CA . TYR B 1 94 ? -1.671 -7.129 -14.945 1 96.44 94 TYR B CA 1
ATOM 2148 C C . TYR B 1 94 ? -2.42 -6.18 -15.875 1 96.44 94 TYR B C 1
ATOM 2150 O O . TYR B 1 94 ? -3.58 -5.844 -15.625 1 96.44 94 TYR B O 1
ATOM 2158 N N . LEU B 1 95 ? -1.77 -5.773 -16.875 1 97.19 95 LEU B N 1
ATOM 2159 C CA . LEU B 1 95 ? -2.332 -4.73 -17.734 1 97.19 95 LEU B CA 1
ATOM 2160 C C . LEU B 1 95 ? -3.318 -5.324 -18.734 1 97.19 95 LEU B C 1
ATOM 2162 O O . LEU B 1 95 ? -4.078 -4.59 -19.359 1 97.19 95 LEU B O 1
ATOM 2166 N N . GLN B 1 96 ? -3.355 -6.652 -18.859 1 94.75 96 GLN B N 1
ATOM 2167 C CA . GLN B 1 96 ? -4.328 -7.297 -19.734 1 94.75 96 GLN B CA 1
ATOM 2168 C C . GLN B 1 96 ? -5.754 -6.992 -19.281 1 94.75 96 GLN B C 1
ATOM 2170 O O . GLN B 1 96 ? -6.656 -6.844 -20.125 1 94.75 96 GLN B O 1
ATOM 2175 N N . HIS B 1 97 ? -5.945 -6.957 -18.016 1 92.38 97 HIS B N 1
ATOM 2176 C CA . HIS B 1 97 ? -7.238 -6.641 -17.422 1 92.38 97 HIS B CA 1
ATOM 2177 C C . HIS B 1 97 ? -7.094 -5.613 -16.297 1 92.38 97 HIS B C 1
ATOM 2179 O O . HIS B 1 97 ? -7.195 -5.953 -15.117 1 92.38 97 HIS B O 1
ATOM 2185 N N . VAL B 1 98 ? -7.074 -4.445 -16.688 1 93.12 98 VAL B N 1
ATOM 2186 C CA . VAL B 1 98 ? -6.688 -3.34 -15.812 1 93.12 98 VAL B CA 1
ATOM 2187 C C . VAL B 1 98 ? -7.672 -3.232 -14.648 1 93.12 98 VAL B C 1
ATOM 2189 O O . VAL B 1 98 ? -7.266 -3.213 -13.484 1 93.12 98 VAL B O 1
ATOM 2192 N N . GLU B 1 99 ? -8.969 -3.258 -14.977 1 88.25 99 GLU B N 1
ATOM 2193 C CA . GLU B 1 99 ? -9.961 -3.064 -13.922 1 88.25 99 GLU B CA 1
ATOM 2194 C C . GLU B 1 99 ? -9.969 -4.234 -12.945 1 88.25 99 GLU B C 1
ATOM 2196 O O . GLU B 1 99 ? -10.156 -4.047 -11.742 1 88.25 99 GLU B O 1
ATOM 2201 N N . PHE B 1 100 ? -9.781 -5.348 -13.5 1 89.38 100 PHE B N 1
ATOM 2202 C CA . PHE B 1 100 ? -9.703 -6.52 -12.633 1 89.38 100 PHE B CA 1
ATOM 2203 C C . PHE B 1 100 ? -8.453 -6.461 -11.758 1 89.38 100 PHE B C 1
ATOM 2205 O O . PHE B 1 100 ? -8.5 -6.777 -10.57 1 89.38 100 PHE B O 1
ATOM 2212 N N . SER B 1 101 ? -7.344 -6.07 -12.367 1 92.12 101 SER B N 1
ATOM 2213 C CA . SER B 1 101 ? -6.098 -5.961 -11.625 1 92.12 101 SER B CA 1
ATOM 2214 C C . SER B 1 101 ? -6.207 -4.926 -10.508 1 92.12 101 SER B C 1
ATOM 2216 O O . SER B 1 101 ? -5.68 -5.125 -9.414 1 92.12 101 SER B O 1
ATOM 2218 N N . LYS B 1 102 ? -6.887 -3.871 -10.734 1 89.94 102 LYS B N 1
ATOM 2219 C CA . LYS B 1 102 ? -7.121 -2.869 -9.695 1 89.94 102 LYS B CA 1
ATOM 2220 C C . LYS B 1 102 ? -7.898 -3.465 -8.531 1 89.94 102 LYS B C 1
ATOM 2222 O O . LYS B 1 102 ? -7.539 -3.254 -7.367 1 89.94 102 LYS B O 1
ATOM 2227 N N . THR B 1 103 ? -8.922 -4.199 -8.883 1 83.81 103 THR B N 1
ATOM 2228 C CA . THR B 1 103 ? -9.734 -4.84 -7.859 1 83.81 103 THR B CA 1
ATOM 2229 C C . THR B 1 103 ? -8.906 -5.82 -7.035 1 83.81 103 THR B C 1
ATOM 2231 O O . THR B 1 103 ? -9.023 -5.867 -5.809 1 83.81 103 THR B O 1
ATOM 2234 N N . LEU B 1 104 ? -8.086 -6.449 -7.684 1 82.94 104 LEU B N 1
ATOM 2235 C CA . LEU B 1 104 ? -7.23 -7.445 -7.047 1 82.94 104 LEU B CA 1
ATOM 2236 C C . LEU B 1 104 ? -6.25 -6.781 -6.09 1 82.94 104 LEU B C 1
ATOM 2238 O O . LEU B 1 104 ? -6.109 -7.211 -4.941 1 82.94 104 LEU B O 1
ATOM 2242 N N . LEU B 1 105 ? -5.609 -5.777 -6.57 1 86.5 105 LEU B N 1
ATOM 2243 C CA . LEU B 1 105 ? -4.598 -5.105 -5.762 1 86.5 105 LEU B CA 1
ATOM 2244 C C . LEU B 1 105 ? -5.23 -4.414 -4.562 1 86.5 105 LEU B C 1
ATOM 2246 O O . LEU B 1 105 ? -4.617 -4.328 -3.494 1 86.5 105 LEU B O 1
ATOM 2250 N N . GLN B 1 106 ? -6.359 -3.984 -4.734 1 81.44 106 GLN B N 1
ATOM 2251 C CA . GLN B 1 106 ? -7.086 -3.359 -3.633 1 81.44 106 GLN B CA 1
ATOM 2252 C C . GLN B 1 106 ? -7.316 -4.348 -2.496 1 81.44 106 GLN B C 1
ATOM 2254 O O . GLN B 1 106 ? -7.246 -3.98 -1.321 1 81.44 106 GLN B O 1
ATOM 2259 N N . GLY B 1 107 ? -7.629 -5.535 -2.836 1 73.81 107 GLY B N 1
ATOM 2260 C CA . GLY B 1 107 ? -7.844 -6.559 -1.828 1 73.81 107 GLY B CA 1
ATOM 2261 C C . GLY B 1 107 ? -6.559 -7.094 -1.231 1 73.81 107 GLY B C 1
ATOM 2262 O O . GLY B 1 107 ? -6.5 -7.402 -0.04 1 73.81 107 GLY B O 1
ATOM 2263 N N . LEU B 1 108 ? -5.59 -7.012 -1.998 1 76.75 108 LEU B N 1
ATOM 2264 C CA . LEU B 1 108 ? -4.352 -7.688 -1.63 1 76.75 108 LEU B CA 1
ATOM 2265 C C . LEU B 1 108 ? -3.453 -6.773 -0.806 1 76.75 108 LEU B C 1
ATOM 2267 O O . LEU B 1 108 ? -2.672 -7.242 0.024 1 76.75 108 LEU B O 1
ATOM 2271 N N . ILE B 1 109 ? -3.592 -5.52 -1.013 1 82.81 109 ILE B N 1
ATOM 2272 C CA . ILE B 1 109 ? -2.707 -4.559 -0.363 1 82.81 109 ILE B CA 1
ATOM 2273 C C . ILE B 1 109 ? -2.83 -4.688 1.153 1 82.81 109 ILE B C 1
ATOM 2275 O O . ILE B 1 109 ? -1.856 -4.48 1.881 1 82.81 109 ILE B O 1
ATOM 2279 N N . TRP B 1 110 ? -3.957 -5.145 1.607 1 83.5 110 TRP B N 1
ATOM 2280 C CA . TRP B 1 110 ? -4.176 -5.211 3.049 1 83.5 110 TRP B CA 1
ATOM 2281 C C . TRP B 1 110 ? -4.086 -6.648 3.549 1 83.5 110 TRP B C 1
ATOM 2283 O O . TRP B 1 110 ? -4.328 -6.918 4.727 1 83.5 110 TRP B O 1
ATOM 2293 N N . GLN B 1 111 ? -3.727 -7.469 2.639 1 80.81 111 GLN B N 1
ATOM 2294 C CA . GLN B 1 111 ? -3.514 -8.867 2.984 1 80.81 111 GLN B CA 1
ATOM 2295 C C . GLN B 1 111 ? -2.041 -9.25 2.863 1 80.81 111 GLN B C 1
ATOM 2297 O O . GLN B 1 111 ? -1.71 -10.32 2.348 1 80.81 111 GLN B O 1
ATOM 2302 N N . GLY B 1 112 ? -1.285 -8.383 3.262 1 73.56 112 GLY B N 1
ATOM 2303 C CA . GLY B 1 112 ? 0.151 -8.531 3.096 1 73.56 112 GLY B CA 1
ATOM 2304 C C . GLY B 1 112 ? 0.679 -9.852 3.633 1 73.56 112 GLY B C 1
ATOM 2305 O O . GLY B 1 112 ? 1.511 -10.5 2.996 1 73.56 112 GLY B O 1
ATOM 2306 N N . ALA B 1 113 ? 0.108 -10.281 4.656 1 79 113 ALA B N 1
ATOM 2307 C CA . ALA B 1 113 ? 0.584 -11.516 5.285 1 79 113 ALA B CA 1
ATOM 2308 C C . ALA B 1 113 ? 0.351 -12.719 4.379 1 79 113 ALA B C 1
ATOM 2310 O O . ALA B 1 113 ? 1.155 -13.656 4.359 1 79 113 ALA B O 1
ATOM 2311 N N . PHE B 1 114 ? -0.643 -12.609 3.643 1 79.5 114 PHE B N 1
ATOM 2312 C CA . PHE B 1 114 ? -1.014 -13.711 2.764 1 79.5 114 PHE B CA 1
ATOM 2313 C C . PHE B 1 114 ? 0.017 -13.891 1.656 1 79.5 114 PHE B C 1
ATOM 2315 O O . PHE B 1 114 ? 0.284 -15.016 1.227 1 79.5 114 PHE B O 1
ATOM 2322 N N . PHE B 1 115 ? 0.703 -12.852 1.27 1 86 115 PHE B N 1
ATOM 2323 C CA . PHE B 1 115 ? 1.598 -12.914 0.121 1 86 115 PHE B CA 1
ATOM 2324 C C . PHE B 1 115 ? 3.053 -12.805 0.562 1 86 115 PHE B C 1
ATOM 2326 O O . PHE B 1 115 ? 3.955 -12.711 -0.274 1 86 115 PHE B O 1
ATOM 2333 N N . ASP B 1 116 ? 3.281 -12.805 1.826 1 89.12 116 ASP B N 1
ATOM 2334 C CA . ASP B 1 116 ? 4.613 -12.562 2.369 1 89.12 116 ASP B CA 1
ATOM 2335 C C . ASP B 1 116 ? 5.613 -13.594 1.853 1 89.12 116 ASP B C 1
ATOM 2337 O O . ASP B 1 116 ? 6.738 -13.242 1.48 1 89.12 116 ASP B O 1
ATOM 2341 N N . GLU B 1 117 ? 5.117 -14.797 1.872 1 91.88 117 GLU B N 1
ATOM 2342 C CA . GLU B 1 117 ? 6.012 -15.875 1.46 1 91.88 117 GLU B CA 1
ATOM 2343 C C . GLU B 1 117 ? 6.352 -15.773 -0.024 1 91.88 117 GLU B C 1
ATOM 2345 O O . GLU B 1 117 ? 7.5 -15.977 -0.417 1 91.88 117 GLU B O 1
ATOM 2350 N N . GLN B 1 118 ? 5.391 -15.492 -0.812 1 91.69 118 GLN B N 1
ATOM 2351 C CA . GLN B 1 118 ? 5.605 -15.367 -2.25 1 91.69 118 GLN B CA 1
ATOM 2352 C C . GLN B 1 118 ? 6.512 -14.188 -2.572 1 91.69 118 GLN B C 1
ATOM 2354 O O . GLN B 1 118 ? 7.371 -14.273 -3.453 1 91.69 118 GLN B O 1
ATOM 2359 N N . ILE B 1 119 ? 6.379 -13.117 -1.857 1 93.81 119 ILE B N 1
ATOM 2360 C CA . ILE B 1 119 ? 7.215 -11.938 -2.055 1 93.81 119 ILE B CA 1
ATOM 2361 C C . ILE B 1 119 ? 8.648 -12.242 -1.635 1 93.81 119 ILE B C 1
ATOM 2363 O O . ILE B 1 119 ? 9.602 -11.875 -2.328 1 93.81 119 ILE B O 1
ATOM 2367 N N . ARG B 1 120 ? 8.75 -12.938 -0.557 1 95.25 120 ARG B N 1
ATOM 2368 C CA . ARG B 1 120 ? 10.07 -13.344 -0.079 1 95.25 120 ARG B CA 1
ATOM 2369 C C . ARG B 1 120 ? 10.781 -14.219 -1.105 1 95.25 120 ARG B C 1
ATOM 2371 O O . ARG B 1 120 ? 11.953 -13.992 -1.419 1 95.25 120 ARG B O 1
ATOM 2378 N N . GLN B 1 121 ? 10.078 -15.18 -1.609 1 95.31 121 GLN B N 1
ATOM 2379 C CA . GLN B 1 121 ? 10.641 -16.078 -2.607 1 95.31 121 GLN B CA 1
ATOM 2380 C C . GLN B 1 121 ? 11.039 -15.32 -3.869 1 95.31 121 GLN B C 1
ATOM 2382 O O . GLN B 1 121 ? 12.062 -15.625 -4.488 1 95.31 121 GLN B O 1
ATOM 2387 N N . PHE B 1 122 ? 10.25 -14.406 -4.234 1 96.62 122 PHE B N 1
ATOM 2388 C CA . PHE B 1 122 ? 10.555 -13.617 -5.422 1 96.62 122 PHE B CA 1
ATOM 2389 C C . PHE B 1 122 ? 11.812 -12.781 -5.203 1 96.62 122 PHE B C 1
ATOM 2391 O O . PHE B 1 122 ? 12.672 -12.695 -6.086 1 96.62 122 PHE B O 1
ATOM 2398 N N . LYS B 1 123 ? 11.898 -12.203 -4.051 1 97.62 123 LYS B N 1
ATOM 2399 C CA . LYS B 1 123 ? 13.109 -11.453 -3.715 1 97.62 123 LYS B CA 1
ATOM 2400 C C . LYS B 1 123 ? 14.344 -12.344 -3.775 1 97.62 123 LYS B C 1
ATOM 2402 O O . LYS B 1 123 ? 15.375 -11.953 -4.32 1 97.62 123 LYS B O 1
ATOM 2407 N N . GLU B 1 124 ? 14.211 -13.469 -3.254 1 96.69 124 GLU B N 1
ATOM 2408 C CA . GLU B 1 124 ? 15.32 -14.414 -3.271 1 96.69 124 GLU B CA 1
ATOM 2409 C C . GLU B 1 124 ? 15.688 -14.812 -4.699 1 96.69 124 GLU B C 1
ATOM 2411 O O . GLU B 1 124 ? 16.859 -14.961 -5.027 1 96.69 124 GLU B O 1
ATOM 2416 N N . LEU B 1 125 ? 14.703 -15.031 -5.465 1 96.69 125 LEU B N 1
ATOM 2417 C CA . LEU B 1 125 ? 14.906 -15.367 -6.867 1 96.69 125 LEU B CA 1
ATOM 2418 C C . LEU B 1 125 ? 15.727 -14.289 -7.574 1 96.69 125 LEU B C 1
ATOM 2420 O O . LEU B 1 125 ? 16.609 -14.602 -8.367 1 96.69 125 LEU B O 1
ATOM 2424 N N . LEU B 1 126 ? 15.469 -13.016 -7.266 1 97.38 126 LEU B N 1
ATOM 2425 C CA . LEU B 1 126 ? 16.172 -11.898 -7.898 1 97.38 126 LEU B CA 1
ATOM 2426 C C . LEU B 1 126 ? 17.656 -11.922 -7.555 1 97.38 126 LEU B C 1
ATOM 2428 O O . LEU B 1 126 ? 18.484 -11.453 -8.336 1 97.38 126 LEU B O 1
ATOM 2432 N N . PHE B 1 127 ? 18 -12.516 -6.445 1 97.31 127 PHE B N 1
ATOM 2433 C CA . PHE B 1 127 ? 19.359 -12.43 -5.953 1 97.31 127 PHE B CA 1
ATOM 2434 C C . PHE B 1 127 ? 20.047 -13.789 -6.02 1 97.31 127 PHE B C 1
ATOM 2436 O O . PHE B 1 127 ? 21.078 -14 -5.375 1 97.31 127 PHE B O 1
ATOM 2443 N N . THR B 1 128 ? 19.5 -14.719 -6.688 1 95.06 128 THR B N 1
ATOM 2444 C CA . THR B 1 128 ? 20 -16.078 -6.742 1 95.06 128 THR B CA 1
ATOM 2445 C C . THR B 1 128 ? 21.453 -16.109 -7.215 1 95.06 128 THR B C 1
ATOM 2447 O O . THR B 1 128 ? 22.25 -16.922 -6.758 1 95.06 128 THR B O 1
ATOM 2450 N N . CYS B 1 129 ? 21.922 -15.227 -8.117 1 93.44 129 CYS B N 1
ATOM 2451 C CA . CYS B 1 129 ? 23.266 -15.219 -8.672 1 93.44 129 CYS B CA 1
ATOM 2452 C C . CYS B 1 129 ? 24.125 -14.125 -8.039 1 93.44 129 CYS B C 1
ATOM 2454 O O . CYS B 1 129 ? 25.266 -13.906 -8.438 1 93.44 129 CYS B O 1
ATOM 2456 N N . ALA B 1 130 ? 23.484 -13.367 -7.082 1 92.75 130 ALA B N 1
ATOM 2457 C CA . ALA B 1 130 ? 24.234 -12.328 -6.383 1 92.75 130 ALA B CA 1
ATOM 2458 C C . ALA B 1 130 ? 25.078 -12.914 -5.262 1 92.75 130 ALA B C 1
ATOM 2460 O O . ALA B 1 130 ? 24.719 -13.93 -4.668 1 92.75 130 ALA B O 1
ATOM 2461 N N . PRO B 1 131 ? 26.234 -12.344 -5.039 1 91.69 131 PRO B N 1
ATOM 2462 C CA . PRO B 1 131 ? 27.109 -12.883 -3.994 1 91.69 131 PRO B CA 1
ATOM 2463 C C . PRO B 1 131 ? 26.438 -12.914 -2.623 1 91.69 131 PRO B C 1
ATOM 2465 O O . PRO B 1 131 ? 26.719 -13.805 -1.814 1 91.69 131 PRO B O 1
ATOM 2468 N N . GLN B 1 132 ? 25.656 -11.945 -2.371 1 93.31 132 GLN B N 1
ATOM 2469 C CA . GLN B 1 132 ? 24.922 -11.875 -1.107 1 93.31 132 GLN B CA 1
ATOM 2470 C C . GLN B 1 132 ? 23.516 -11.336 -1.315 1 93.31 132 GLN B C 1
ATOM 2472 O O . GLN B 1 132 ? 23.281 -10.508 -2.203 1 93.31 132 GLN B O 1
ATOM 2477 N N . TYR B 1 133 ? 22.719 -11.875 -0.462 1 95.38 133 TYR B N 1
ATOM 2478 C CA . TYR B 1 133 ? 21.359 -11.336 -0.447 1 95.38 133 TYR B CA 1
ATOM 2479 C C . TYR B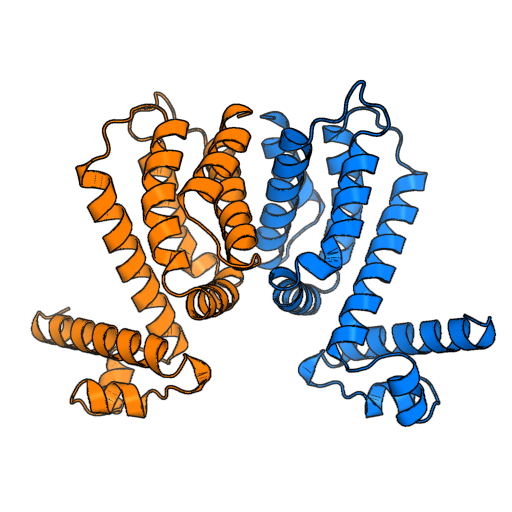 1 133 ? 21.312 -10.016 0.315 1 95.38 133 TYR B C 1
ATOM 2481 O O . TYR B 1 133 ? 21.688 -9.953 1.486 1 95.38 133 TYR B O 1
ATOM 2489 N N . ASP B 1 134 ? 20.859 -8.992 -0.34 1 96.12 134 ASP B N 1
ATOM 2490 C CA . ASP B 1 134 ? 20.672 -7.684 0.272 1 96.12 134 ASP B CA 1
ATOM 2491 C C . ASP B 1 134 ? 19.188 -7.406 0.51 1 96.12 134 ASP B C 1
ATOM 2493 O O . ASP B 1 134 ? 18.484 -6.914 -0.38 1 96.12 134 ASP B O 1
ATOM 2497 N N . ALA B 1 135 ? 18.75 -7.586 1.717 1 96.69 135 ALA B N 1
ATOM 2498 C CA . ALA B 1 135 ? 17.328 -7.531 2.057 1 96.69 135 ALA B CA 1
ATOM 2499 C C . ALA B 1 135 ? 16.766 -6.133 1.832 1 96.69 135 ALA B C 1
ATOM 2501 O O . ALA B 1 135 ? 15.625 -5.98 1.385 1 96.69 135 ALA B O 1
ATOM 2502 N N . VAL B 1 136 ? 17.531 -5.148 2.207 1 97.31 136 VAL B N 1
ATOM 2503 C CA . VAL B 1 136 ? 17.062 -3.775 2.068 1 97.31 136 VAL B CA 1
ATOM 2504 C C . VAL B 1 136 ? 16.938 -3.414 0.588 1 97.31 136 VAL B C 1
ATOM 2506 O O . VAL B 1 136 ? 15.945 -2.83 0.16 1 97.31 136 VAL B O 1
ATOM 2509 N N . ARG B 1 137 ? 17.938 -3.752 -0.174 1 97.44 137 ARG B N 1
ATOM 2510 C CA . ARG B 1 137 ? 17.906 -3.49 -1.609 1 97.44 137 ARG B CA 1
ATOM 2511 C C . ARG B 1 137 ? 16.75 -4.211 -2.275 1 97.44 137 ARG B C 1
ATOM 2513 O O . ARG B 1 137 ? 16.047 -3.633 -3.113 1 97.44 137 ARG B O 1
ATOM 2520 N N . ALA B 1 138 ? 16.562 -5.492 -1.902 1 98.12 138 ALA B N 1
ATOM 2521 C CA . ALA B 1 138 ? 15.445 -6.27 -2.436 1 98.12 138 ALA B CA 1
ATOM 2522 C C . ALA B 1 138 ? 14.109 -5.598 -2.123 1 98.12 138 ALA B C 1
ATOM 2524 O O . ALA B 1 138 ? 13.211 -5.566 -2.965 1 98.12 138 ALA B O 1
ATOM 2525 N N . THR B 1 139 ? 14 -5.035 -0.944 1 97.81 139 THR B N 1
ATOM 2526 C CA . THR B 1 139 ? 12.766 -4.41 -0.502 1 97.81 139 THR B CA 1
ATOM 2527 C C . THR B 1 139 ? 12.492 -3.129 -1.288 1 97.81 139 THR B C 1
ATOM 2529 O O . THR B 1 139 ? 11.359 -2.863 -1.684 1 97.81 139 THR B O 1
ATOM 2532 N N . ILE B 1 140 ? 13.523 -2.352 -1.552 1 98.44 140 ILE B N 1
ATOM 2533 C CA . ILE B 1 140 ? 13.359 -1.13 -2.332 1 98.44 140 ILE B CA 1
ATOM 2534 C C . ILE B 1 140 ? 12.961 -1.48 -3.764 1 98.44 140 ILE B C 1
ATOM 2536 O O . ILE B 1 140 ? 12.117 -0.81 -4.359 1 98.44 140 ILE B O 1
ATOM 2540 N N . MET B 1 141 ? 13.594 -2.535 -4.289 1 98.56 141 MET B N 1
ATOM 2541 C CA . MET B 1 141 ? 13.258 -2.977 -5.641 1 98.56 141 MET B CA 1
ATOM 2542 C C . MET B 1 141 ? 11.781 -3.35 -5.738 1 98.56 141 MET B C 1
ATOM 2544 O O . MET B 1 141 ? 11.117 -3.014 -6.719 1 98.56 141 MET B O 1
ATOM 2548 N N . MET B 1 142 ? 11.289 -3.971 -4.672 1 97.62 142 MET B N 1
ATOM 2549 C CA . MET B 1 142 ? 9.875 -4.34 -4.641 1 97.62 142 MET B CA 1
ATOM 2550 C C . MET B 1 142 ? 8.992 -3.102 -4.516 1 97.62 142 MET B C 1
ATOM 2552 O O . MET B 1 142 ? 7.934 -3.021 -5.141 1 97.62 142 MET B O 1
ATOM 2556 N N . ASP B 1 143 ? 9.391 -2.119 -3.656 1 97.94 143 ASP B N 1
ATOM 2557 C CA . ASP B 1 143 ? 8.648 -0.868 -3.543 1 97.94 143 ASP B CA 1
ATOM 2558 C C . ASP B 1 143 ? 8.492 -0.197 -4.906 1 97.94 143 ASP B C 1
ATOM 2560 O O . ASP B 1 143 ? 7.391 0.217 -5.273 1 97.94 143 ASP B O 1
ATOM 2564 N N . CYS B 1 144 ? 9.602 -0.135 -5.613 1 98.62 144 CYS B N 1
ATOM 2565 C CA . CYS B 1 144 ? 9.609 0.49 -6.93 1 98.62 144 CYS B CA 1
ATOM 2566 C C . CYS B 1 144 ? 8.727 -0.28 -7.906 1 98.62 144 CYS B C 1
ATOM 2568 O O . CYS B 1 144 ? 7.961 0.319 -8.664 1 98.62 144 CYS B O 1
ATOM 2570 N N . TYR B 1 145 ? 8.844 -1.603 -7.82 1 98.25 145 TYR B N 1
ATOM 2571 C CA . TYR B 1 145 ? 8.062 -2.459 -8.695 1 98.25 145 TYR B CA 1
ATOM 2572 C C . TYR B 1 145 ? 6.566 -2.229 -8.492 1 98.25 145 TYR B C 1
ATOM 2574 O O . TYR B 1 145 ? 5.828 -1.983 -9.445 1 98.25 145 TYR B O 1
ATOM 2582 N N . PHE B 1 146 ? 6.109 -2.236 -7.25 1 95.94 146 PHE B N 1
ATOM 2583 C CA . PHE B 1 146 ? 4.688 -2.152 -6.938 1 95.94 146 PHE B CA 1
ATOM 2584 C C . PHE B 1 146 ? 4.152 -0.754 -7.227 1 95.94 146 PHE B C 1
ATOM 2586 O O . PHE B 1 146 ? 3.055 -0.603 -7.77 1 95.94 146 PHE B O 1
ATOM 2593 N N . MET B 1 147 ? 4.879 0.213 -6.895 1 95.88 147 MET B N 1
ATOM 2594 C CA . MET B 1 147 ? 4.395 1.577 -7.086 1 95.88 147 MET B CA 1
ATOM 2595 C C . MET B 1 147 ? 4.363 1.94 -8.57 1 95.88 147 MET B C 1
ATOM 2597 O O . MET B 1 147 ? 3.49 2.689 -9.008 1 95.88 147 MET B O 1
ATOM 2601 N N . THR B 1 148 ? 5.277 1.385 -9.352 1 97.62 148 THR B N 1
ATOM 2602 C CA . THR B 1 148 ? 5.227 1.561 -10.797 1 97.62 148 THR B CA 1
ATOM 2603 C C . THR B 1 148 ? 3.986 0.891 -11.383 1 97.62 148 THR B C 1
ATOM 2605 O O . THR B 1 148 ? 3.34 1.44 -12.273 1 97.62 148 THR B O 1
ATOM 2608 N N . LEU B 1 149 ? 3.707 -0.276 -10.859 1 96.69 149 LEU B N 1
ATOM 2609 C CA . LEU B 1 149 ? 2.508 -0.977 -11.305 1 96.69 149 LEU B CA 1
ATOM 2610 C C . LEU B 1 149 ? 1.256 -0.167 -10.984 1 96.69 149 LEU B C 1
ATOM 2612 O O . LEU B 1 149 ? 0.376 -0.014 -11.836 1 96.69 149 LEU B O 1
ATOM 2616 N N . VAL B 1 150 ? 1.149 0.328 -9.75 1 94.19 150 VAL B N 1
ATOM 2617 C CA . VAL B 1 150 ? 0.005 1.12 -9.312 1 94.19 150 VAL B CA 1
ATOM 2618 C C . VAL B 1 150 ? -0.149 2.346 -10.211 1 94.19 150 VAL B C 1
ATOM 2620 O O . VAL B 1 150 ? -1.259 2.678 -10.633 1 94.19 150 VAL B O 1
ATOM 2623 N N . GLU B 1 151 ? 0.923 2.965 -10.492 1 92.88 151 GLU B N 1
ATOM 2624 C CA . GLU B 1 151 ? 0.896 4.113 -11.398 1 92.88 151 GLU B CA 1
ATOM 2625 C C . GLU B 1 151 ? 0.36 3.721 -12.773 1 92.88 151 GLU B C 1
ATOM 2627 O O . GLU B 1 151 ? -0.461 4.434 -13.352 1 92.88 151 GLU B O 1
ATOM 2632 N N . GLY B 1 152 ? 0.878 2.617 -13.281 1 95 152 GLY B N 1
ATOM 2633 C CA . GLY B 1 152 ? 0.448 2.137 -14.586 1 95 152 GLY B CA 1
ATOM 2634 C C . GLY B 1 152 ? -1.034 1.822 -14.648 1 95 152 GLY B C 1
ATOM 2635 O O . GLY B 1 152 ? -1.689 2.086 -15.656 1 95 152 GLY B O 1
ATOM 2636 N N . LEU B 1 153 ? -1.545 1.314 -13.586 1 94.44 153 LEU B N 1
ATOM 2637 C CA . LEU B 1 153 ? -2.951 0.932 -13.539 1 94.44 153 LEU B CA 1
ATOM 2638 C C . LEU B 1 153 ? -3.848 2.162 -13.445 1 94.44 153 LEU B C 1
ATOM 2640 O O . LEU B 1 153 ? -5.059 2.074 -13.664 1 94.44 153 LEU B O 1
ATOM 2644 N N . ASN B 1 154 ? -3.289 3.289 -13.117 1 92.06 154 ASN B N 1
ATOM 2645 C CA . ASN B 1 154 ? -4.062 4.512 -12.922 1 92.06 154 ASN B CA 1
ATOM 2646 C C . ASN B 1 154 ? -4.059 5.383 -14.172 1 92.06 154 ASN B C 1
ATOM 2648 O O . ASN B 1 154 ? -4.773 6.383 -14.242 1 92.06 154 ASN B O 1
ATOM 2652 N N . VAL B 1 155 ? -3.223 5.078 -15.133 1 92.25 155 VAL B N 1
ATOM 2653 C CA . VAL B 1 155 ? -3.139 5.926 -16.312 1 92.25 155 VAL B CA 1
ATOM 2654 C C . VAL B 1 155 ? -3.928 5.293 -17.469 1 92.25 155 VAL B C 1
ATOM 2656 O O . VAL B 1 155 ? -4.109 4.07 -17.5 1 92.25 155 VAL B O 1
ATOM 2659 N N . PRO B 1 156 ? -4.383 6.215 -18.344 1 91.81 156 PRO B N 1
ATOM 2660 C CA . PRO B 1 156 ? -5.078 5.656 -19.5 1 91.81 156 PRO B CA 1
ATOM 2661 C C . PRO B 1 156 ? -4.137 4.91 -20.438 1 91.81 156 PRO B C 1
ATOM 2663 O O . PRO B 1 156 ? -2.996 5.328 -20.641 1 91.81 156 PRO B O 1
ATOM 2666 N N . ASN B 1 157 ? -4.5 3.83 -20.969 1 93.06 157 ASN B N 1
ATOM 2667 C CA . ASN B 1 157 ? -3.803 3.035 -21.969 1 93.06 157 ASN B CA 1
ATOM 2668 C C . ASN B 1 157 ? -2.387 2.682 -21.531 1 93.06 157 ASN B C 1
ATOM 2670 O O . ASN B 1 157 ? -1.42 2.971 -22.234 1 93.06 157 ASN B O 1
ATOM 2674 N N . PRO B 1 158 ? -2.287 2.105 -20.406 1 95 158 PRO B N 1
ATOM 2675 C CA . PRO B 1 158 ? -0.958 1.733 -19.906 1 95 158 PRO B CA 1
ATOM 2676 C C . PRO B 1 158 ? -0.261 0.717 -20.812 1 95 158 PRO B C 1
ATOM 2678 O O . PRO B 1 158 ? -0.927 -0.064 -21.5 1 95 158 PRO B O 1
ATOM 2681 N N . ASP B 1 159 ? 1.076 0.768 -20.812 1 97 159 ASP B N 1
ATOM 2682 C CA . ASP B 1 159 ? 1.922 -0.12 -21.594 1 97 159 ASP B CA 1
ATOM 2683 C C . ASP B 1 159 ? 3.059 -0.692 -20.75 1 97 159 ASP B C 1
ATOM 2685 O O . ASP B 1 159 ? 3.734 0.044 -20.031 1 97 159 ASP B O 1
ATOM 2689 N N . ALA B 1 160 ? 3.242 -1.96 -20.891 1 97.75 160 ALA B N 1
ATOM 2690 C CA . ALA B 1 160 ? 4.215 -2.658 -20.062 1 97.75 160 ALA B CA 1
ATOM 2691 C C . ALA B 1 160 ? 5.629 -2.135 -20.312 1 97.75 160 ALA B C 1
ATOM 2693 O O . ALA B 1 160 ? 6.414 -1.986 -19.375 1 97.75 160 ALA B O 1
ATOM 2694 N N . ASP B 1 161 ? 5.965 -1.893 -21.531 1 98.12 161 ASP B N 1
ATOM 2695 C CA . ASP B 1 161 ? 7.312 -1.431 -21.859 1 98.12 161 ASP B CA 1
ATOM 2696 C C . ASP B 1 161 ? 7.602 -0.081 -21.203 1 98.12 161 ASP B C 1
ATOM 2698 O O . ASP B 1 161 ? 8.711 0.151 -20.719 1 98.12 161 ASP B O 1
ATOM 2702 N N . THR B 1 162 ? 6.641 0.793 -21.219 1 98.12 162 THR B N 1
ATOM 2703 C CA . THR B 1 162 ? 6.785 2.094 -20.578 1 98.12 162 THR B CA 1
ATOM 2704 C C . THR B 1 162 ? 6.988 1.933 -19.078 1 98.12 162 THR B C 1
ATOM 2706 O O . THR B 1 162 ? 7.824 2.617 -18.469 1 98.12 162 THR B O 1
ATOM 2709 N N . LEU B 1 163 ? 6.238 1.02 -18.5 1 98.56 163 LEU B N 1
ATOM 2710 C CA . LEU B 1 163 ? 6.375 0.774 -17.062 1 98.56 163 LEU B CA 1
ATOM 2711 C C . LEU B 1 163 ? 7.754 0.216 -16.734 1 98.56 163 LEU B C 1
ATOM 2713 O O . LEU B 1 163 ? 8.375 0.617 -15.742 1 98.56 163 LEU B O 1
ATOM 2717 N N . VAL B 1 164 ? 8.203 -0.675 -17.562 1 98.69 164 VAL B N 1
ATOM 2718 C CA . VAL B 1 164 ? 9.516 -1.275 -17.328 1 98.69 164 VAL B CA 1
ATOM 2719 C C . VAL B 1 164 ? 10.602 -0.212 -17.453 1 98.69 164 VAL B C 1
ATOM 2721 O O . VAL B 1 164 ? 11.586 -0.222 -16.719 1 98.69 164 VAL B O 1
ATOM 2724 N N . LYS B 1 165 ? 10.469 0.685 -18.406 1 98.5 165 LYS B N 1
ATOM 2725 C CA . LYS B 1 165 ? 11.414 1.786 -18.547 1 98.5 165 LYS B CA 1
ATOM 2726 C C . LYS B 1 165 ? 11.453 2.656 -17.297 1 98.5 165 LYS B C 1
ATOM 2728 O O . LYS B 1 165 ? 12.531 3.066 -16.859 1 98.5 165 LYS B O 1
ATOM 2733 N N . ARG B 1 166 ? 10.289 2.936 -16.766 1 97.94 166 ARG B N 1
ATOM 2734 C CA . ARG B 1 166 ? 10.203 3.725 -15.531 1 97.94 166 ARG B CA 1
ATOM 2735 C C . ARG B 1 166 ? 10.852 2.988 -14.367 1 97.94 166 ARG B C 1
ATOM 2737 O O . ARG B 1 166 ? 11.586 3.586 -13.578 1 97.94 166 ARG B O 1
ATOM 2744 N N . LEU B 1 167 ? 10.5 1.727 -14.289 1 98.81 167 LEU B N 1
ATOM 2745 C CA . LEU B 1 167 ? 11.109 0.914 -13.242 1 98.81 167 LEU B CA 1
ATOM 2746 C C . LEU B 1 167 ? 12.625 0.878 -13.391 1 98.81 167 LEU B C 1
ATOM 2748 O O . LEU B 1 167 ? 13.352 0.982 -12.398 1 98.81 167 LEU B O 1
ATOM 2752 N N . SER B 1 168 ? 13.102 0.688 -14.617 1 98.56 168 SER B N 1
ATOM 2753 C CA . SER B 1 168 ? 14.539 0.628 -14.898 1 98.56 168 SER B CA 1
ATOM 2754 C C . SER B 1 168 ? 15.242 1.907 -14.453 1 98.56 168 SER B C 1
ATOM 2756 O O . SER B 1 168 ? 16.359 1.859 -13.922 1 98.56 168 SER B O 1
ATOM 2758 N N . ALA B 1 169 ? 14.633 3.07 -14.695 1 98.38 169 ALA B N 1
ATOM 2759 C CA . ALA B 1 169 ? 15.203 4.348 -14.273 1 98.38 169 ALA B CA 1
ATOM 2760 C C . ALA B 1 169 ? 15.352 4.41 -12.758 1 98.38 169 ALA B C 1
ATOM 2762 O O . ALA B 1 169 ? 16.344 4.918 -12.242 1 98.38 169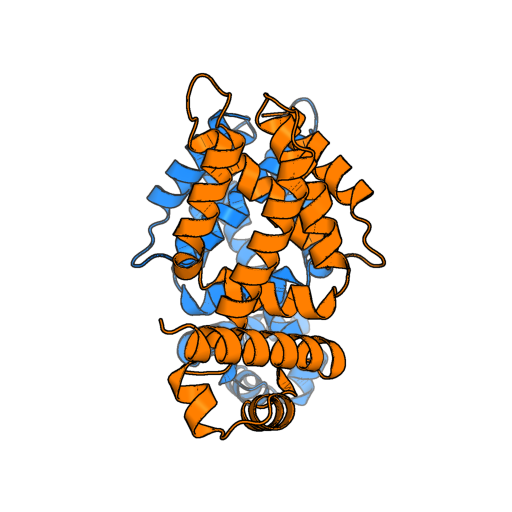 ALA B O 1
ATOM 2763 N N . LYS B 1 170 ? 14.367 3.871 -12.039 1 98.44 170 LYS B N 1
ATOM 2764 C CA . LYS B 1 170 ? 14.422 3.826 -10.586 1 98.44 170 LYS B CA 1
ATOM 2765 C C . LYS B 1 170 ? 15.531 2.889 -10.102 1 98.44 170 LYS B C 1
ATOM 2767 O O . LYS B 1 170 ? 16.328 3.252 -9.242 1 98.44 170 LYS B O 1
ATOM 2772 N N . LEU B 1 171 ? 15.562 1.737 -10.734 1 98.19 171 LEU B N 1
ATOM 2773 C CA . LEU B 1 171 ? 16.5 0.71 -10.312 1 98.19 171 LEU B CA 1
ATOM 2774 C C . LEU B 1 171 ? 17.938 1.156 -10.57 1 98.19 171 LEU B C 1
ATOM 2776 O O . LEU B 1 171 ? 18.859 0.743 -9.867 1 98.19 171 LEU B O 1
ATOM 2780 N N . ALA B 1 172 ? 18.156 2.004 -11.562 1 97.25 172 ALA B N 1
ATOM 2781 C CA . ALA B 1 172 ? 19.484 2.488 -11.914 1 97.25 172 ALA B CA 1
ATOM 2782 C C . ALA B 1 172 ? 20.109 3.273 -10.766 1 97.25 172 ALA B C 1
ATOM 2784 O O . ALA B 1 172 ? 21.328 3.355 -10.648 1 97.25 172 ALA B O 1
ATOM 2785 N N . LEU B 1 173 ? 19.281 3.805 -9.867 1 95.75 173 LEU B N 1
ATOM 2786 C CA . LEU B 1 173 ? 19.766 4.633 -8.773 1 95.75 173 LEU B CA 1
ATOM 2787 C C . LEU B 1 173 ? 20.094 3.783 -7.547 1 95.75 173 LEU B C 1
ATOM 2789 O O . LEU B 1 173 ? 20.594 4.293 -6.547 1 95.75 173 LEU B O 1
ATOM 2793 N N . LEU B 1 174 ? 19.781 2.51 -7.672 1 93.69 174 LEU B N 1
ATOM 2794 C CA . LEU B 1 174 ? 19.984 1.623 -6.531 1 93.69 174 LEU B CA 1
ATOM 2795 C C . LEU B 1 174 ? 21.328 0.902 -6.637 1 93.69 174 LEU B C 1
ATOM 2797 O O . LEU B 1 174 ? 21.734 0.516 -7.73 1 93.69 174 LEU B O 1
#

Radius of gyration: 22.47 Å; Cα contacts (8 Å, |Δi|>4): 299; chains: 2; bounding box: 56×70×39 Å

Organism: NCBI:txid38313

Secondary structure (DSSP, 8-state):
--HHHHHHHHHHHHHHHHHHHHH-TTT--HHHHHHHHTS-HHHHHHH-SSHHHHHHHHHHHHHHHHHHHHHTT----SHHHHHHHHHHHHHHHHHHTHHHHHHHHHHHTT-HHHHHHHHHHHHHHHTTTSSS--HHHHHHHHHHHHHHHHHHHHSSS--HHHHHHHHHHHHTT-/--HHHHHHHHHHHHHHHHHHHHH-TTT--HHHHHHHHTS-HHHHHHH-SSHHHHHHHHHHHHHHHHHHHHHTT----SHHHHHHHHHHHHHHHHHHTHHHHHHHHHHHTT-HHHHHHHHHHHHHHHTTTSSS--HHHHHHHHHHHHHHHHHHHHSSS--HHHHHHHHHHHHTT-

Solvent-accessible surface area (backbone atoms only — not comparable to full-atom values): 18902 Å² total; per-residue (Å²): 131,53,69,68,56,48,51,49,52,52,40,41,43,52,35,39,50,54,42,33,72,73,61,30,64,87,71,48,48,66,60,57,30,17,54,71,50,70,47,53,54,66,58,48,45,74,76,28,85,40,69,66,55,42,50,53,53,44,49,54,51,52,52,51,48,49,51,54,58,45,53,78,73,61,82,60,51,52,39,67,58,34,47,44,56,47,44,38,54,51,40,45,57,44,61,73,41,44,70,59,39,51,55,49,48,63,59,43,63,70,38,48,77,79,44,44,64,61,51,51,52,49,45,50,59,34,32,68,70,38,96,61,81,52,67,58,60,46,49,48,53,48,26,42,50,51,48,42,49,49,52,41,66,62,43,83,84,59,53,38,68,61,44,37,52,54,41,48,59,46,50,68,58,92,130,52,70,67,59,48,52,49,48,51,40,42,43,53,35,38,50,54,41,32,72,73,62,28,64,86,71,48,48,66,60,57,29,17,55,70,48,71,46,54,54,67,58,48,44,74,77,29,86,42,69,66,55,42,50,52,53,41,48,52,52,53,50,51,50,49,50,55,59,44,52,78,72,61,83,60,53,51,38,67,58,34,47,44,56,48,42,39,54,50,41,45,58,43,60,72,41,44,71,60,39,51,57,49,48,62,61,42,65,71,37,50,76,78,46,44,64,60,51,50,52,49,46,47,59,34,30,67,70,38,96,61,81,52,67,57,60,45,49,48,54,49,24,42,50,52,46,43,48,49,52,40,67,62,42,83,84,61,51,38,69,61,43,37,52,53,43,49,58,44,49,68,59,92

pLDDT: mean 93.9, std 5.05, range [73.25, 98.81]

Sequence (348 aa):
MTPKKRQTRERICQCAWELFIEQGFEATSTRDIAKAAGIANGTLFSHFSNKEELLKALMLELIAGVISEAQSSDDFEQPKLKMQHYARHLYGFYLQHVEFSKTLLQGLIWQGAFFDEQIRQFKELLFTCAPQYDAVRATIMMDCYFMTLVEGLNVPNPDADTLVKRLSAKLALLMTPKKRQTRERICQCAWELFIEQGFEATSTRDIAKAAGIANGTLFSHFSNKEELLKALMLELIAGVISEAQSSDDFEQPKLKMQHYARHLYGFYLQHVEFSKTLLQGLIWQGAFFDEQIRQFKELLFTCAPQYDAVRATIMMDCYFMTLVEGLNVPNPDADTLVKRLSAKLALL

InterPro domains:
  IPR001647 DNA-binding HTH domain, TetR-type [PF00440] (16-58)
  IPR001647 DNA-binding HTH domain, TetR-type [PR00455] (12-25)
  IPR001647 DNA-binding HTH domain, TetR-type [PR00455] (33-56)
  IPR001647 DNA-binding HTH domain, TetR-type [PS50977] (6-66)
  IPR009057 Homedomain-like superfamily [SSF46689] (2-67)
  IPR023772 DNA-binding HTH domain, TetR-type, conserved site [PS01081] (24-55)
  IPR050624 Nucleoid occlusion factor SlmA/HTH-type transcriptional regulator [PTHR43479] (2-110)

Nearest PDB structures (foldseek):
  2np5-assembly1_A  TM=6.524E-01  e=4.458E-05  Rhodococcus jostii RHA1
  7eqe-assembly2_D  TM=5.718E-01  e=4.054E-05  Streptomyces griseoluteus
  2dg8-assembly1_D  TM=6.911E-01  e=3.278E-04  Streptomyces coelicolor A3(2)
  4xk4-assembly2_D  TM=5.619E-01  e=2.711E-04  Escherichia coli K-12
  7w2q-assembly1_B  TM=5.145E-01  e=2.465E-04  Pseudomonas aeruginosa PAO1